Protein 3S99 (pdb70)

InterPro domains:
  IPR003760 ABC transporter substrate-binding protein PnrA-like [PF02608] (21-299)
  IPR052910 ABC Transporter and Purine-Binding [PTHR43208] (15-349)

Secondary structure (DSSP, 8-state):
-EEEEEE-SS-GGGSSHHHHHHHHHHHHHHHHTTTEEEEEE-S--TTHHHHHHHHHHHHTT-SEEEE-SGGGHHHHHHHHTT-TTSEEEEES----BTTEEEEEE-HHHHHHHHHHHHHHH-SS-EEEEEE----HHHHHHHHHHHHHHHTT-TT-EEEEEE-SSS--HHHHHHHHHHHHHTT-SEEEESSSSSHHHHHHHHTT-EEEEEES--GGGSTTTEEEEEEE--HHHHHHHHHHHHHT-----EEEE-TTTTSEEEPP--SS-HHHHHHHHHHHHHHHHTS--SSBSSEEBTTS-EEE-TTPBPPHHHHHT---PBTT--PPP-

Organism: Brucella abortus (strain 2308) (NCBI:txid359391)

B-factor: mean 23.0, std 7.74, range [10.46, 75.64]

Foldseek 3Di:
DAEEEEEELADLQLLFQVVLVVVLVVLLCVVQVVPYDYDYDHNQDADPSLLVRVLVSVVVPHQEYEYRDASCVVSQVVNCVVRVSHAYEYEQYQDADFRYAYEYELLLLVLLLQLLLLLVPWPVLEEEEEEEAQFLSRQSSVQNSLLSVCVRPVQHEYDYDYLPHQEDLVSLLVSLVVVVVVPGQEYEYNHTHCNNLLSCLVVVGAYEGHQHFPCVSRVQRDQKYWHFNCNVVVNVQVVCVVVVNHGYYYDYYYLLVPRIDIGQGHNGDPVSNVVSVVSSVCVNVPNDDSQADQWAFCVGHGDHHHGGHDDVVCSNRPQTHTHRYDDDGD

Nearest PDB structures (foldseek):
  3s99-assembly1_A  TM=1.003E+00  e=3.330E-64  Brucella abortus 2308
  4p98-assembly1_A  TM=7.878E-01  e=5.399E-22  Conexibacter woesei DSM 14684
  6yab-assembly3_BBB  TM=8.905E-01  e=8.919E-19  Streptococcus pneumoniae TIGR4
  2hqb-assembly1_A  TM=8.394E-01  e=2.631E-18  Halalkalibacterium halodurans
  6shu-assembly1_A  TM=9.009E-01  e=1.693E-16  Borreliella burgdorferi JD1

Solvent-accessible surface area: 13048 Å² total; per-residue (Å²): 149,19,86,0,0,0,0,0,25,0,24,27,51,3,83,0,21,0,54,24,0,7,56,4,33,108,77,0,58,152,58,30,21,100,39,3,82,29,61,64,62,74,78,5,54,95,32,76,40,0,55,131,9,0,33,148,9,7,82,63,29,4,94,0,0,0,0,0,3,47,19,0,18,78,10,0,32,125,10,2,161,73,54,103,105,7,58,0,0,0,0,8,3,108,75,57,33,137,8,0,0,0,0,13,2,41,14,12,11,0,4,23,0,1,0,5,0,0,10,99,37,10,205,130,4,36,0,0,0,0,0,0,35,48,33,34,28,0,0,8,2,0,0,0,0,0,24,0,0,50,70,48,40,100,89,0,102,3,76,25,51,41,18,104,42,25,52,56,54,46,32,0,20,92,5,0,82,35,1,24,115,98,21,3,29,3,2,1,3,4,0,4,4,11,18,0,1,81,11,0,60,111,116,54,31,64,0,2,1,16,1,5,56,1,53,85,62,0,77,86,8,1,0,0,0,4,14,3,60,2,0,91,11,0,30,79,12,0,104,12,27,76,96,69,74,16,144,45,56,86,18,28,88,0,3,140,91,41,6,2,36,20,4,93,28,44,45,28,71,122,96,7,91,125,51,0,79,82,3,31,58,99,4,117,77,43,132,22,38,6,5,48,8,106,12,38,58,77,120,58,56,127,37,7,42,83,60,84,131,10,101,59,156,52,4,60,44,2,115,37,2,1,41,22,5,102,28,86,50,114

Sequence (330 aa):
KLKVGFIYIGPPGDFGWTYQHDQARKELVEALGDKVETTFLENVAEGADAERSIKRIARAGNKLIFTTSFGYMDPTVKVAKKFPDVKFEHATGYKTADNMSAYNARFYEGRYVQGVIAAKMSKKGIAGYIGSVPVPEVVQGINSFMLGAQSVNPDFRVKVIWVNSWFDPGKEADAAKALIDQGVDIITQHTDSTAAIQVAHDRGIKAFGQASDMIKFAPDTQLTAVVDEWGPYYIDRAKAVLDGTWKSQNIWWGMKEGLVKMAPFTNMPDDVKKLAEETEARIKSGELNPFTGPIKKQDGSEWLKAGEKADDQTLLGMNFYVAGVDDKLP

Structure (mmCIF, N/CA/C/O backbone):
data_3S99
#
_entry.id   3S99
#
_cell.length_a   83.640
_cell.length_b   85.850
_cell.length_c   95.240
_cell.angle_alpha   90.00
_cell.angle_beta   90.00
_cell.angle_gamma   90.00
#
_symmetry.space_group_name_H-M   'C 2 2 21'
#
loop_
_entity.id
_entity.type
_entity.pdbx_description
1 polymer 'Basic membrane lipoprotein'
2 non-polymer 'IODIDE ION'
3 non-polymer 'MAGNESIUM ION'
4 non-polymer ADENINE
5 water water
#
loop_
_atom_site.group_PDB
_atom_site.id
_atom_site.type_symbol
_atom_site.label_atom_id
_atom_site.label_alt_id
_atom_site.label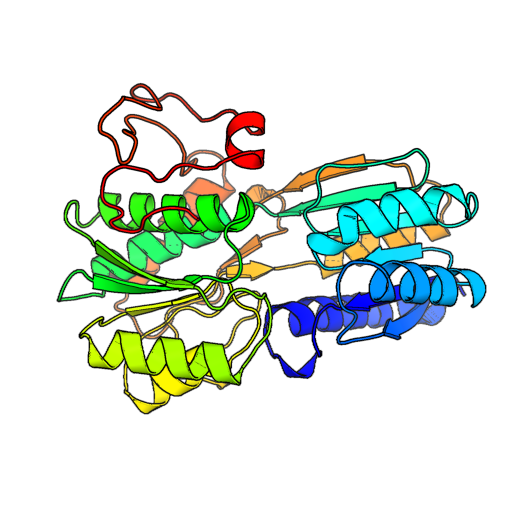_comp_id
_atom_site.label_asym_id
_atom_site.label_entity_id
_atom_site.label_seq_id
_atom_site.pdbx_PDB_ins_code
_atom_site.Cartn_x
_atom_site.Cartn_y
_atom_site.Cartn_z
_atom_site.occupancy
_atom_site.B_iso_or_equiv
_atom_site.auth_seq_id
_atom_site.auth_comp_id
_atom_site.auth_asym_id
_atom_site.auth_atom_id
_atom_site.pdbx_PDB_model_num
ATOM 1 N N . LYS A 1 26 ? 19.954 44.537 25.554 1.00 33.12 20 LYS A N 1
ATOM 2 C CA . LYS A 1 26 ? 20.981 43.955 26.474 1.00 32.48 20 LYS A CA 1
ATOM 3 C C . LYS A 1 26 ? 21.322 42.518 26.067 1.00 30.30 20 LYS A C 1
ATOM 4 O O . LYS A 1 26 ? 20.456 41.800 25.578 1.00 30.17 20 LYS A O 1
ATOM 10 N N . LEU A 1 27 ? 22.576 42.119 26.254 1.00 28.05 21 LEU A N 1
ATOM 11 C CA . LEU A 1 27 ? 22.972 40.724 26.098 1.00 26.30 21 LEU A CA 1
ATOM 12 C C . LEU A 1 27 ? 22.363 39.881 27.212 1.00 24.65 21 LEU A C 1
ATOM 13 O O . LEU A 1 27 ? 22.609 40.102 28.383 1.00 24.24 21 LEU A O 1
ATOM 18 N N . LYS A 1 28 ? 21.561 38.908 26.821 1.00 23.50 22 LYS A N 1
ATOM 19 C CA . LYS A 1 28 ? 21.041 37.941 27.751 1.00 22.78 22 LYS A CA 1
ATOM 20 C C . LYS A 1 28 ? 22.057 36.813 27.977 1.00 20.60 22 LYS A C 1
ATOM 21 O O . LYS A 1 28 ? 22.413 36.084 27.046 1.00 19.98 22 LYS A O 1
ATOM 27 N N . VAL A 1 29 ? 22.530 36.691 29.218 1.00 19.54 23 VAL A N 1
ATOM 28 C CA . VAL A 1 29 ? 23.539 35.718 29.599 1.00 17.77 23 VAL A CA 1
ATOM 29 C C . VAL A 1 29 ? 22.906 34.723 30.577 1.00 17.67 23 VAL A C 1
ATOM 30 O O . VAL A 1 29 ? 22.330 35.123 31.569 1.00 19.48 23 VAL A O 1
ATOM 34 N N . GLY A 1 30 ? 23.017 33.429 30.309 1.00 17.43 24 GLY A N 1
ATOM 35 C CA . GLY A 1 30 ? 22.472 32.402 31.212 1.00 17.06 24 GLY A CA 1
ATOM 36 C C . GLY A 1 30 ? 23.487 31.525 31.890 1.00 16.71 24 GLY A C 1
ATOM 37 O O . GLY A 1 30 ? 24.595 31.324 31.379 1.00 16.09 24 GLY A O 1
ATOM 38 N N . PHE A 1 31 ? 23.073 30.975 33.036 1.00 16.71 25 PHE A N 1
ATOM 39 C CA . PHE A 1 31 ? 23.908 30.135 33.880 1.00 15.69 25 PHE A CA 1
ATOM 40 C C . PHE A 1 31 ? 23.104 28.912 34.305 1.00 16.35 25 PHE A C 1
ATOM 41 O O . PHE A 1 31 ? 21.914 29.025 34.671 1.00 16.56 25 PHE A O 1
ATOM 49 N N . ILE A 1 32 ? 23.751 27.750 34.238 1.00 15.82 26 ILE A N 1
ATOM 50 C CA . ILE A 1 32 ? 23.220 26.496 34.759 1.00 16.29 26 ILE A CA 1
ATOM 51 C C . ILE A 1 32 ? 24.106 26.031 35.925 1.00 15.85 26 ILE A C 1
ATOM 52 O O . ILE A 1 32 ? 25.314 25.830 35.730 1.00 14.77 26 ILE A O 1
ATOM 57 N N . TYR A 1 33 ? 23.518 25.853 37.119 1.00 15.79 27 TYR A N 1
ATOM 58 C CA . TYR A 1 33 ? 24.274 25.419 38.284 1.00 16.59 27 TYR A CA 1
ATOM 59 C C . TYR A 1 33 ? 23.845 23.985 38.677 1.00 17.21 27 TYR A C 1
ATOM 60 O O . TYR A 1 33 ? 22.689 23.655 38.633 1.00 16.69 27 TYR A O 1
ATOM 69 N N . ILE A 1 34 ? 24.803 23.179 39.111 1.00 17.21 28 ILE A N 1
ATOM 70 C CA . ILE A 1 34 ? 24.537 21.819 39.577 1.00 18.84 28 ILE A CA 1
ATOM 71 C C . ILE A 1 34 ? 23.991 21.848 41.029 1.00 19.57 28 ILE A C 1
ATOM 72 O O . ILE A 1 34 ? 23.318 20.923 41.456 1.00 20.61 28 ILE A O 1
ATOM 77 N N . GLY A 1 35 ? 24.258 22.920 41.770 1.00 19.73 29 GLY A N 1
ATOM 78 C CA . GLY A 1 35 ? 23.687 23.092 43.104 1.00 20.92 29 GLY A CA 1
ATOM 79 C C . GLY A 1 35 ? 23.038 24.455 43.290 1.00 21.53 29 GLY A C 1
ATOM 80 O O . GLY A 1 35 ? 22.747 25.162 42.298 1.00 20.69 29 GLY A O 1
ATOM 81 N N . PRO A 1 36 ? 22.807 24.843 44.557 1.00 21.59 30 PRO A N 1
ATOM 82 C CA . PRO A 1 36 ? 22.271 26.140 44.872 1.00 21.88 30 PRO A CA 1
ATOM 83 C C . PRO A 1 36 ? 23.368 27.105 45.271 1.00 20.77 30 PRO A C 1
ATOM 84 O O . PRO A 1 36 ? 24.340 26.689 45.859 1.00 20.74 30 PRO A O 1
ATOM 88 N N . PRO A 1 37 ? 23.206 28.403 44.976 1.00 21.40 31 PRO A N 1
ATOM 89 C CA . PRO A 1 37 ? 24.104 29.404 45.540 1.00 21.81 31 PRO A CA 1
ATOM 90 C C . PRO A 1 37 ? 24.261 29.271 47.079 1.00 22.85 31 PRO A C 1
ATOM 91 O O . PRO A 1 37 ? 25.325 29.543 47.627 1.00 22.04 31 PRO A O 1
ATOM 95 N N . GLY A 1 38 ? 23.200 28.830 47.744 1.00 23.31 32 GLY A N 1
ATOM 96 C CA . GLY A 1 38 ? 23.246 28.493 49.148 1.00 24.61 32 GLY A CA 1
ATOM 97 C C . GLY A 1 38 ? 24.262 27.438 49.581 1.00 23.97 32 GLY A C 1
ATOM 98 O O . GLY A 1 38 ? 24.418 27.231 50.780 1.00 23.33 32 GLY A O 1
ATOM 99 N N . ASP A 1 39 ? 24.950 26.766 48.644 1.00 22.57 33 ASP A N 1
ATOM 100 C CA . ASP A 1 39 ? 26.021 25.839 49.041 1.00 21.89 33 ASP A CA 1
ATOM 101 C C . ASP A 1 39 ? 27.203 26.553 49.732 1.00 21.52 33 ASP A C 1
ATOM 102 O O . ASP A 1 39 ? 27.957 25.925 50.463 1.00 20.71 33 ASP A O 1
ATOM 107 N N . PHE A 1 40 ? 27.305 27.869 49.514 1.00 21.13 34 PHE A N 1
ATOM 108 C CA . PHE A 1 40 ? 28.395 28.719 50.007 1.00 21.39 34 PHE A CA 1
ATOM 109 C C . PHE A 1 40 ? 29.782 28.163 49.655 1.00 19.44 34 PHE A C 1
ATOM 110 O O . PHE A 1 40 ? 30.751 28.386 50.380 1.00 19.89 34 PHE A O 1
ATOM 118 N N . GLY A 1 41 ? 29.842 27.466 48.518 1.00 18.35 35 GLY A N 1
ATOM 119 C CA . GLY A 1 41 ? 31.072 26.863 47.982 1.00 16.79 35 GLY A CA 1
ATOM 120 C C . GLY A 1 41 ? 31.085 27.008 46.469 1.00 15.52 35 GLY A C 1
ATOM 121 O O . GLY A 1 41 ? 31.142 28.122 45.949 1.00 14.54 35 GLY A O 1
ATOM 122 N N . TRP A 1 42 ? 30.993 25.876 45.773 1.00 14.70 36 TRP A N 1
ATOM 123 C CA . TRP A 1 42 ? 31.179 25.814 44.325 1.00 14.25 36 TRP A CA 1
ATOM 124 C C . TRP A 1 42 ? 30.158 26.622 43.566 1.00 14.46 36 TRP A C 1
ATOM 125 O O . TRP A 1 42 ? 30.515 27.450 42.752 1.00 14.76 36 TRP A O 1
ATOM 136 N N . THR A 1 43 ? 28.869 26.356 43.776 1.00 15.40 37 THR A N 1
ATOM 137 C CA . THR A 1 43 ? 27.855 27.077 42.996 1.00 15.12 37 THR A CA 1
ATOM 138 C C . THR A 1 43 ? 27.813 28.558 43.424 1.00 16.34 37 THR A C 1
ATOM 139 O O . THR A 1 43 ? 27.659 29.480 42.603 1.00 15.73 37 THR A O 1
ATOM 143 N N . TYR A 1 44 ? 28.007 28.783 44.716 1.00 17.19 38 TYR A N 1
ATOM 144 C CA . TYR A 1 44 ? 28.042 30.134 45.269 1.00 18.71 38 TYR A CA 1
ATOM 145 C C . TYR A 1 44 ? 29.106 31.004 44.570 1.00 18.24 38 TYR A C 1
ATOM 146 O O . TYR A 1 44 ? 28.832 32.137 44.211 1.00 17.81 38 TYR A O 1
ATOM 155 N N . GLN A 1 45 ? 30.321 30.470 44.418 1.00 18.92 39 GLN 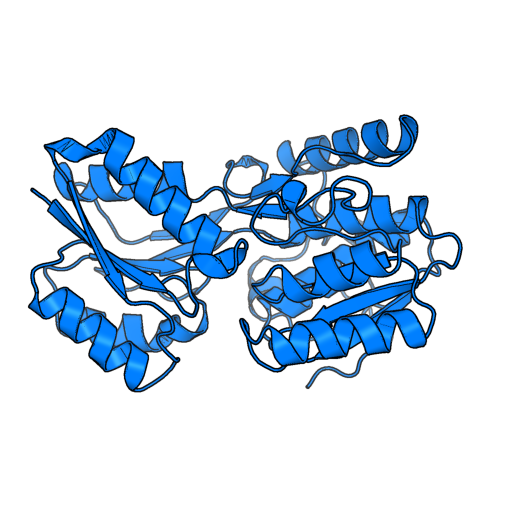A N 1
ATOM 156 C CA . GLN A 1 45 ? 31.396 31.167 43.708 1.00 18.63 39 GLN A CA 1
ATOM 157 C C . GLN A 1 45 ? 31.025 31.459 42.258 1.00 18.08 39 GLN A C 1
ATOM 158 O O . GLN A 1 45 ? 31.303 32.534 41.752 1.00 17.92 39 GLN A O 1
ATOM 164 N N . HIS A 1 46 ? 30.394 30.504 41.572 1.00 17.84 40 HIS A N 1
ATOM 165 C CA . HIS A 1 46 ? 29.860 30.821 40.245 1.00 16.42 40 HIS A CA 1
ATOM 166 C C . HIS A 1 46 ? 28.875 31.983 40.272 1.00 16.56 40 HIS A C 1
ATOM 167 O O . HIS A 1 46 ? 28.952 32.890 39.438 1.00 14.89 40 HIS A O 1
ATOM 174 N N . ASP A 1 47 ? 27.975 31.992 41.261 1.00 17.52 41 ASP A N 1
ATOM 175 C CA . ASP A 1 47 ? 26.923 32.975 41.299 1.00 17.02 41 ASP A CA 1
ATOM 176 C C . ASP A 1 47 ? 27.464 34.313 41.777 1.00 18.37 41 ASP A C 1
ATOM 177 O O . ASP A 1 47 ? 26.971 35.340 41.342 1.00 17.05 41 ASP A O 1
ATOM 182 N N . GLN A 1 48 ? 28.463 34.308 42.659 1.00 18.51 42 GLN A N 1
ATOM 183 C CA . GLN A 1 48 ? 29.128 35.570 43.039 1.00 19.79 42 GLN A CA 1
ATOM 184 C C . GLN A 1 48 ? 29.844 36.159 41.827 1.00 18.77 42 GLN A C 1
ATOM 185 O O . GLN A 1 48 ? 29.964 37.363 41.707 1.00 20.00 42 GLN A O 1
ATOM 191 N N . ALA A 1 49 ? 30.320 35.308 40.935 1.00 17.70 43 ALA A N 1
ATOM 192 C CA . ALA A 1 49 ? 30.967 35.749 39.678 1.00 16.61 43 ALA A CA 1
ATOM 193 C C . ALA A 1 49 ? 29.912 36.252 38.690 1.00 17.14 43 ALA A C 1
ATOM 194 O O . ALA A 1 49 ? 30.120 37.257 37.969 1.00 18.12 43 ALA A O 1
ATOM 196 N N . ARG A 1 50 ? 28.734 35.633 38.684 1.00 16.57 44 ARG A N 1
ATOM 197 C CA . ARG A 1 50 ? 27.618 36.210 37.921 1.00 16.88 44 ARG A CA 1
ATOM 198 C C . ARG A 1 50 ? 27.338 37.642 38.402 1.00 18.64 44 ARG A C 1
ATOM 199 O O . ARG A 1 50 ? 27.170 38.543 37.598 1.00 17.31 44 ARG A O 1
ATOM 207 N N . LYS A 1 51 ? 27.281 37.824 39.719 1.00 20.02 45 LYS A N 1
ATOM 208 C CA . LYS A 1 51 ? 27.053 39.151 40.302 1.00 22.69 45 LYS A CA 1
ATOM 209 C C . LYS A 1 51 ? 28.137 40.171 39.958 1.00 22.59 45 LYS A C 1
ATOM 210 O O . LYS A 1 51 ? 27.830 41.339 39.747 1.00 24.55 45 LYS A O 1
ATOM 216 N N . GLU A 1 52 ? 29.388 39.722 39.888 1.00 23.50 46 GLU A N 1
ATOM 217 C CA . GLU A 1 52 ? 30.504 40.568 39.435 1.00 24.28 46 GLU A CA 1
ATOM 218 C C . GLU A 1 52 ? 30.288 41.021 37.992 1.00 24.28 46 GLU A C 1
ATOM 219 O O . GLU A 1 52 ? 30.463 42.200 37.653 1.00 25.04 46 GLU A O 1
ATOM 225 N N . LEU A 1 53 ? 29.845 40.092 37.156 1.00 23.14 47 LEU A N 1
ATOM 226 C CA . LEU A 1 53 ? 29.476 40.429 35.781 1.00 22.92 47 LEU A CA 1
ATOM 227 C C . LEU A 1 53 ? 28.403 41.520 35.752 1.00 24.12 47 LEU A C 1
ATOM 228 O O . LEU A 1 53 ? 28.540 42.513 35.021 1.00 24.06 47 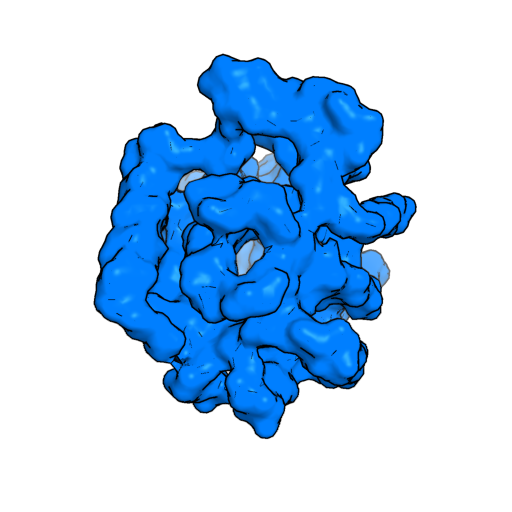LEU A O 1
ATOM 233 N N . VAL A 1 54 ? 27.332 41.348 36.538 1.00 23.79 48 VAL A N 1
ATOM 234 C CA . VAL A 1 54 ? 26.223 42.313 36.506 1.00 24.37 48 VAL A CA 1
ATOM 235 C C . VAL A 1 54 ? 26.708 43.697 36.976 1.00 25.85 48 VAL A C 1
ATOM 236 O O . VAL A 1 54 ? 26.298 44.721 36.438 1.00 27.13 48 VAL A O 1
ATOM 240 N N . GLU A 1 55 ? 27.569 43.718 37.982 1.00 26.89 49 GLU A N 1
ATOM 241 C CA . GLU A 1 55 ? 28.113 44.957 38.490 1.00 28.90 49 GLU A CA 1
ATOM 242 C C . GLU A 1 55 ? 28.985 45.651 37.444 1.00 29.20 49 GLU A C 1
ATOM 243 O O . GLU A 1 55 ? 28.893 46.858 37.299 1.00 30.11 49 GLU A O 1
ATOM 249 N N . ALA A 1 56 ? 29.811 44.905 36.714 1.00 28.07 50 ALA A N 1
ATOM 250 C CA . ALA A 1 56 ? 30.691 45.499 35.693 1.00 28.16 50 ALA A CA 1
ATOM 251 C C . ALA A 1 56 ? 29.956 45.848 34.397 1.00 28.74 50 ALA A C 1
ATOM 252 O O . ALA A 1 56 ? 30.242 46.869 33.776 1.00 28.70 50 ALA A O 1
ATOM 254 N N . LEU A 1 57 ? 29.008 45.010 33.968 1.00 28.53 51 LEU A N 1
ATOM 255 C CA . LEU A 1 57 ? 28.331 45.237 32.686 1.00 29.71 51 LEU A CA 1
ATOM 256 C C . LEU A 1 57 ? 26.809 45.238 32.807 1.00 31.55 51 LEU A C 1
ATOM 257 O O . LEU A 1 57 ? 26.102 44.863 31.865 1.00 31.81 51 LEU A O 1
ATOM 262 N N . GLY A 1 58 ? 26.306 45.676 33.957 1.00 33.28 52 GLY A N 1
ATOM 263 C CA . GLY A 1 58 ? 24.869 45.688 34.226 1.00 33.97 52 GLY A CA 1
ATOM 264 C C . GLY A 1 58 ? 24.011 46.424 33.228 1.00 34.68 52 GLY A C 1
ATOM 265 O O . GLY A 1 58 ? 22.895 45.990 32.937 1.00 35.86 52 GLY A O 1
ATOM 266 N N . ASP A 1 59 ? 24.497 47.553 32.721 1.00 35.11 53 ASP A N 1
ATOM 267 C CA . ASP A 1 59 ? 23.751 48.326 31.748 1.00 35.57 53 ASP A CA 1
ATOM 268 C C . ASP A 1 59 ? 23.621 47.619 30.396 1.00 34.20 53 ASP A C 1
ATOM 269 O O . ASP A 1 59 ? 22.692 47.885 29.649 1.00 34.33 53 ASP A O 1
ATOM 271 N N . LYS A 1 60 ? 24.557 46.736 30.075 1.00 32.54 54 LYS A N 1
ATOM 272 C CA . LYS A 1 60 ? 24.573 46.092 28.766 1.00 31.58 54 LYS A CA 1
ATOM 273 C C . LYS A 1 60 ? 24.256 44.567 28.836 1.00 29.79 54 LYS A C 1
ATOM 274 O O . LYS A 1 60 ? 24.003 43.939 27.822 1.00 28.38 54 LYS A O 1
ATOM 276 N N . VAL A 1 61 ? 24.201 44.000 30.041 1.00 29.23 55 VAL A N 1
ATOM 277 C CA . VAL A 1 61 ? 23.952 42.551 30.215 1.00 28.22 55 VAL A CA 1
ATOM 278 C C . VAL A 1 61 ? 22.779 42.290 31.175 1.00 28.74 55 VAL A C 1
ATOM 279 O O . VAL A 1 61 ? 22.508 43.084 32.081 1.00 29.34 55 VAL A O 1
ATOM 283 N N . GLU A 1 62 ? 22.097 41.172 30.947 1.00 27.42 56 GLU A N 1
ATOM 284 C CA . GLU A 1 62 ? 20.997 40.705 31.759 1.00 27.13 56 GLU A CA 1
ATOM 285 C C . GLU A 1 62 ? 21.239 39.209 32.025 1.00 25.17 56 GLU A C 1
ATOM 286 O O . GLU A 1 62 ? 21.444 38.441 31.071 1.00 24.23 56 GLU A O 1
ATOM 292 N N . THR A 1 63 ? 21.239 38.790 33.294 1.00 23.15 57 THR A N 1
ATOM 293 C CA . THR A 1 63 ? 21.552 37.408 33.601 1.00 21.27 57 THR A CA 1
ATOM 294 C C . THR A 1 63 ? 20.343 36.626 34.106 1.00 21.94 57 THR A C 1
ATOM 295 O O . THR A 1 63 ? 19.441 37.195 34.721 1.00 21.14 57 THR A O 1
ATOM 299 N N . THR A 1 64 ? 20.355 35.312 33.823 1.00 21.43 58 THR A N 1
ATOM 300 C CA . THR A 1 64 ? 19.345 34.358 34.308 1.00 21.97 58 THR A CA 1
ATOM 301 C C . THR A 1 64 ? 20.056 33.108 34.750 1.00 20.36 58 THR A C 1
ATOM 302 O O . THR A 1 64 ? 21.050 32.738 34.145 1.00 21.39 58 THR A O 1
ATOM 306 N N . PHE A 1 65 ? 19.571 32.445 35.792 1.00 19.02 59 PHE A N 1
ATOM 307 C CA . PHE A 1 65 ? 20.088 31.112 36.119 1.00 17.38 59 PHE A CA 1
ATOM 308 C C . PHE A 1 65 ? 19.054 30.063 36.525 1.00 16.83 59 PHE A C 1
ATOM 309 O O . PHE A 1 65 ? 17.924 30.380 36.900 1.00 16.55 59 PHE A O 1
ATOM 317 N N . LEU A 1 66 ? 19.478 28.813 36.418 1.00 16.63 60 LEU A N 1
ATOM 318 C CA . LEU A 1 66 ? 18.732 27.662 36.947 1.00 17.35 60 LEU A CA 1
ATOM 319 C C . LEU A 1 66 ? 19.687 26.927 37.833 1.00 17.48 60 LEU A C 1
ATOM 320 O O . LEU A 1 66 ? 20.874 26.869 37.529 1.00 14.99 60 LEU A O 1
ATOM 325 N N . GLU A 1 67 ? 19.181 26.376 38.945 1.00 17.98 61 GLU A N 1
ATOM 326 C CA . GLU A 1 67 ? 20.037 25.737 39.912 1.00 17.79 61 GLU A CA 1
ATOM 327 C C . GLU A 1 67 ? 19.620 24.280 40.145 1.00 18.66 61 GLU A C 1
ATOM 328 O O . GLU A 1 67 ? 18.536 23.863 39.750 1.00 19.36 61 GLU A O 1
ATOM 334 N N . ASN A 1 68 ? 20.482 23.521 40.799 1.00 19.16 62 ASN A N 1
ATOM 335 C CA . ASN A 1 68 ? 20.219 22.098 41.096 1.00 20.55 62 ASN A CA 1
ATOM 336 C C . ASN A 1 68 ? 19.825 21.331 39.828 1.00 20.20 62 ASN A C 1
ATOM 337 O O . ASN A 1 68 ? 18.927 20.509 39.850 1.00 21.74 62 ASN A O 1
ATOM 342 N N . VAL A 1 69 ? 20.469 21.655 38.713 1.00 19.72 63 VAL A N 1
ATOM 343 C CA . VAL A 1 69 ? 20.201 21.002 37.433 1.00 19.49 63 VAL A CA 1
ATOM 344 C C . VAL A 1 69 ? 21.076 19.730 37.357 1.00 19.83 63 VAL A C 1
ATOM 345 O O . VAL A 1 69 ? 22.303 19.828 37.315 1.00 18.94 63 VAL A O 1
ATOM 349 N N . ALA A 1 70 ? 20.441 18.557 37.355 1.00 21.45 64 ALA A N 1
ATOM 350 C CA . ALA A 1 70 ? 21.152 17.271 37.278 1.00 22.26 64 ALA A CA 1
ATOM 351 C C . ALA A 1 70 ? 21.805 17.070 35.908 1.00 23.14 64 ALA A C 1
ATOM 352 O O . ALA A 1 70 ? 21.362 17.649 34.933 1.00 22.59 64 ALA A O 1
ATOM 354 N N . GLU A 1 71 ? 22.853 16.238 35.847 1.00 24.63 65 GLU A N 1
ATOM 355 C CA . GLU A 1 71 ? 23.452 15.818 34.567 1.00 25.66 65 GLU A CA 1
ATOM 356 C C . GLU A 1 71 ? 22.446 15.018 33.735 1.00 25.70 65 GLU A C 1
ATOM 357 O O . GLU A 1 71 ? 21.482 14.469 34.267 1.00 26.40 65 GLU A O 1
ATOM 363 N N . GLY A 1 72 ? 22.686 14.944 32.427 1.00 24.43 66 GLY A N 1
ATOM 364 C CA . GLY A 1 72 ? 21.876 14.116 31.552 1.00 24.26 66 GLY A CA 1
ATOM 365 C C . GLY A 1 72 ? 20.646 14.849 31.037 1.00 23.68 66 GLY A C 1
ATOM 366 O O . GLY A 1 72 ? 20.773 15.964 30.536 1.00 22.38 66 GLY A O 1
ATOM 367 N N . ALA A 1 73 ? 19.475 14.213 31.125 1.00 23.31 67 ALA A N 1
ATOM 368 C CA . ALA A 1 73 ? 18.236 14.764 30.506 1.00 24.14 67 ALA A CA 1
ATOM 369 C C . ALA A 1 73 ? 17.863 16.147 31.054 1.00 22.60 67 ALA A C 1
ATOM 370 O O . ALA A 1 73 ? 17.507 17.027 30.289 1.00 22.58 67 ALA A O 1
ATOM 372 N N . ASP A 1 74 ? 17.993 16.334 32.368 1.00 22.76 68 ASP A N 1
ATOM 373 C CA . ASP A 1 74 ? 17.695 17.628 33.028 1.00 21.52 68 ASP A CA 1
ATOM 374 C C . ASP A 1 74 ? 18.582 18.720 32.462 1.00 20.11 68 ASP A C 1
ATOM 375 O O . ASP A 1 74 ? 18.081 19.774 32.068 1.00 18.99 68 ASP A O 1
A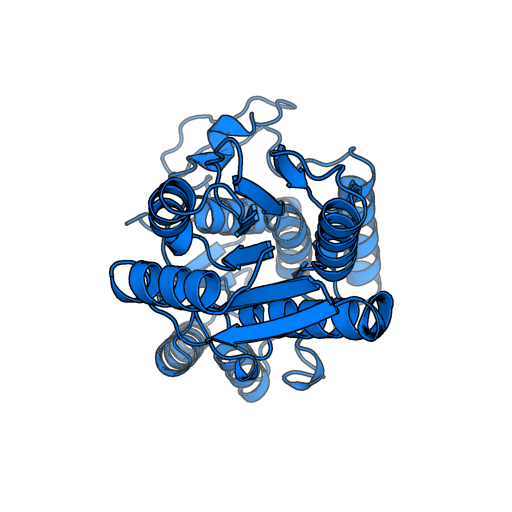TOM 380 N N . ALA A 1 75 ? 19.893 18.446 32.353 1.00 18.65 69 ALA A N 1
ATOM 381 C CA . ALA A 1 75 ? 20.817 19.401 31.791 1.00 17.97 69 ALA A CA 1
ATOM 382 C C . ALA A 1 75 ? 20.478 19.747 30.334 1.00 17.30 69 ALA A C 1
ATOM 383 O O . ALA A 1 75 ? 20.408 20.911 29.968 1.00 16.46 69 ALA A O 1
ATOM 385 N N . GLU A 1 76 ? 20.262 18.752 29.504 1.00 17.99 70 GLU A N 1
ATOM 386 C CA . GLU A 1 76 ? 19.841 19.013 28.106 1.00 19.21 70 GLU A CA 1
ATOM 387 C C . GLU A 1 76 ? 18.616 19.932 28.022 1.00 18.85 70 GLU A C 1
ATOM 388 O O . GLU A 1 76 ? 18.656 20.953 27.323 1.00 18.25 70 GLU A O 1
ATOM 394 N N . ARG A 1 77 ? 17.559 19.606 28.775 1.00 18.85 71 ARG A N 1
ATOM 395 C CA . ARG A 1 77 ? 16.304 20.370 28.717 1.00 18.73 71 ARG A CA 1
ATOM 396 C C . ARG A 1 77 ? 16.523 21.757 29.282 1.00 18.06 71 ARG A C 1
ATOM 397 O O . ARG A 1 77 ? 16.039 22.724 28.736 1.00 16.90 71 ARG A O 1
ATOM 405 N N . SER A 1 78 ? 17.301 21.857 30.366 1.00 17.93 72 SER A N 1
ATOM 406 C CA . SER A 1 78 ? 17.491 23.141 31.032 1.00 17.39 72 SER A CA 1
ATOM 407 C C . SER A 1 78 ? 18.358 24.110 30.193 1.00 17.38 72 SER A C 1
ATOM 408 O O . SER A 1 78 ? 18.061 25.308 30.116 1.00 16.67 72 SER A O 1
ATOM 411 N N . ILE A 1 79 ? 19.451 23.600 29.612 1.00 17.51 73 ILE A N 1
ATOM 412 C CA . ILE A 1 79 ? 20.252 24.364 28.673 1.00 16.50 73 ILE A CA 1
ATOM 413 C C . ILE A 1 79 ? 19.430 24.791 27.439 1.00 17.03 73 ILE A C 1
ATOM 414 O O . ILE A 1 79 ? 19.485 25.954 27.011 1.00 16.62 73 ILE A O 1
ATOM 419 N N . LYS A 1 80 ? 18.658 23.867 26.868 1.00 18.38 74 LYS A N 1
ATOM 420 C CA . LYS A 1 80 ? 17.791 24.204 25.716 1.00 18.51 74 LYS A CA 1
ATOM 421 C C . LYS A 1 80 ? 16.780 25.289 26.060 1.00 19.78 74 LYS A C 1
ATOM 422 O O . LYS A 1 80 ? 16.553 26.231 25.269 1.00 18.63 74 LYS A O 1
ATOM 424 N N . ARG A 1 81 ? 16.139 25.145 27.232 1.00 20.56 75 ARG A N 1
ATOM 425 C CA . ARG A 1 81 ? 15.177 26.124 27.684 1.00 21.82 75 ARG A CA 1
ATOM 426 C C . ARG A 1 81 ? 15.784 27.532 27.810 1.00 20.54 75 ARG A C 1
ATOM 427 O O . ARG A 1 81 ? 15.164 28.488 27.422 1.00 20.24 75 ARG A O 1
ATOM 435 N N . ILE A 1 82 ? 16.998 27.635 28.352 1.00 19.50 76 ILE A N 1
ATOM 436 C CA . ILE A 1 82 ? 17.671 28.922 28.534 1.00 19.87 76 ILE A CA 1
ATOM 437 C C . ILE A 1 82 ? 18.008 29.559 27.191 1.00 19.35 76 ILE A C 1
ATOM 438 O O . ILE A 1 82 ? 17.877 30.776 27.027 1.00 18.62 76 ILE A O 1
ATOM 443 N N . ALA A 1 83 ? 18.456 28.729 26.249 1.00 19.21 77 ALA A N 1
ATOM 444 C CA . ALA A 1 83 ? 18.706 29.163 24.871 1.00 19.53 77 ALA A CA 1
ATOM 445 C C . ALA A 1 83 ? 17.398 29.621 24.203 1.00 20.70 77 ALA A C 1
ATOM 446 O O . ALA A 1 83 ? 17.334 30.699 23.616 1.00 21.49 77 ALA A O 1
ATOM 448 N N . ARG A 1 84 ? 16.345 28.824 24.319 1.00 21.57 78 ARG A N 1
ATOM 449 C CA . ARG A 1 84 ? 15.044 29.204 23.760 1.00 22.22 78 ARG A CA 1
ATOM 450 C C . ARG A 1 84 ? 14.514 30.534 24.356 1.00 23.49 78 ARG A C 1
ATOM 451 O O . ARG A 1 84 ? 13.868 31.292 23.646 1.00 24.01 78 ARG A O 1
ATOM 453 N N . ALA A 1 85 ? 14.853 30.856 25.613 1.00 23.61 79 ALA A N 1
ATOM 454 C CA . ALA A 1 85 ? 14.477 32.154 26.227 1.00 24.39 79 ALA A CA 1
ATOM 455 C C . ALA A 1 85 ? 15.263 33.383 25.740 1.00 24.36 79 ALA A C 1
ATOM 456 O O . ALA A 1 85 ? 14.985 34.507 26.162 1.00 26.27 79 ALA A O 1
ATOM 458 N N . GLY A 1 86 ? 16.245 33.186 24.880 1.00 23.18 80 GLY A N 1
ATOM 459 C CA . GLY A 1 86 ? 16.892 34.296 24.211 1.00 22.94 80 GLY A CA 1
ATOM 460 C C . GLY A 1 86 ? 18.310 34.545 24.706 1.00 21.68 80 GLY A C 1
ATOM 461 O O . GLY A 1 86 ? 18.940 35.505 24.282 1.00 21.01 80 GLY A O 1
ATOM 462 N N . ASN A 1 87 ? 18.804 33.709 25.619 1.00 20.04 81 ASN A N 1
ATOM 463 C CA . ASN A 1 87 ? 20.174 33.849 26.093 1.00 19.29 81 ASN A CA 1
ATOM 464 C C . ASN A 1 87 ? 21.170 33.500 25.003 1.00 19.25 81 ASN A C 1
ATOM 465 O O . ASN A 1 87 ? 21.089 32.436 24.396 1.00 18.92 81 ASN A O 1
ATOM 470 N N . LYS A 1 88 ? 22.074 34.445 24.734 1.00 19.41 82 LYS A N 1
ATOM 471 C CA . LYS A 1 88 ? 23.042 34.349 23.641 1.00 19.23 82 LYS A CA 1
ATOM 472 C C . LYS A 1 88 ? 24.455 33.938 24.111 1.00 17.79 82 LYS A C 1
ATOM 473 O O . LYS A 1 88 ? 25.321 33.676 23.287 1.00 16.58 82 LYS A O 1
ATOM 479 N N . LEU A 1 89 ? 24.676 33.926 25.426 1.00 16.64 83 LEU A N 1
ATOM 480 C CA . LEU A 1 89 ? 25.875 33.381 26.043 1.00 15.59 83 LEU A CA 1
ATOM 481 C C . LEU A 1 89 ? 25.417 32.570 27.245 1.00 14.45 83 LEU A C 1
ATOM 482 O O . LEU A 1 89 ? 24.690 33.078 28.102 1.00 14.10 83 LEU A O 1
ATOM 487 N N . ILE A 1 90 ? 25.790 31.298 27.283 1.00 14.42 84 ILE A N 1
ATOM 488 C CA . ILE A 1 90 ? 25.332 30.388 28.341 1.00 14.25 84 ILE A CA 1
ATOM 489 C C . ILE A 1 90 ? 26.521 29.664 28.976 1.00 14.44 84 ILE A C 1
ATOM 490 O O . ILE A 1 90 ? 27.294 28.988 28.258 1.00 14.76 84 ILE A O 1
ATOM 495 N N . PHE A 1 91 ? 26.662 29.805 30.297 1.00 14.11 85 PHE A N 1
ATOM 496 C CA . PHE A 1 91 ? 27.724 29.156 31.067 1.00 12.92 85 PHE A CA 1
ATOM 497 C C . PHE A 1 91 ? 27.149 27.922 31.750 1.00 13.56 85 PHE A C 1
ATOM 498 O O . PHE A 1 91 ? 26.165 28.017 32.502 1.00 14.10 85 PHE A O 1
ATOM 506 N N . THR A 1 92 ? 27.740 26.766 31.471 1.00 13.77 86 THR A N 1
ATOM 507 C CA . THR A 1 92 ? 27.345 25.491 32.065 1.00 12.99 86 THR A CA 1
ATOM 508 C C . THR A 1 92 ? 28.419 25.118 33.078 1.00 12.29 86 THR A C 1
ATOM 509 O O . THR A 1 92 ? 29.570 24.898 32.721 1.00 12.20 86 THR A O 1
ATOM 513 N N . THR A 1 93 ? 28.064 25.192 34.365 1.00 12.52 87 THR A N 1
ATOM 514 C CA . THR A 1 93 ? 29.095 25.343 35.420 1.00 12.51 87 THR A CA 1
ATOM 515 C C . THR A 1 93 ? 29.486 24.079 36.177 1.00 13.45 87 THR A C 1
ATOM 516 O O . THR A 1 93 ? 29.961 24.135 37.314 1.00 15.44 87 THR A O 1
ATOM 520 N N . SER A 1 94 ? 29.390 22.939 35.530 1.00 14.41 88 SER A N 1
ATOM 521 C CA . SER A 1 94 ? 29.781 21.678 36.134 1.00 15.23 88 SER A CA 1
ATOM 522 C C . SER A 1 94 ? 30.256 20.709 35.071 1.00 15.47 88 SER A C 1
ATOM 523 O O . SER A 1 94 ? 29.750 20.705 33.966 1.00 16.13 88 SER A O 1
ATOM 526 N N . PHE A 1 95 ? 31.205 19.861 35.440 1.00 15.58 89 PHE A N 1
ATOM 527 C CA . PHE A 1 95 ? 31.820 18.900 34.545 1.00 15.75 89 PHE A CA 1
ATOM 528 C C . PHE A 1 95 ? 30.831 18.016 33.796 1.00 16.18 89 PHE A C 1
ATOM 529 O O . PHE A 1 95 ? 30.983 17.799 32.607 1.00 15.29 89 PHE A O 1
ATOM 537 N N . GLY A 1 96 ? 29.817 17.519 34.486 1.00 16.34 90 GLY A N 1
ATOM 538 C CA . GLY A 1 96 ? 28.841 16.603 33.876 1.00 17.72 90 GLY A CA 1
ATOM 539 C C . GLY A 1 96 ? 27.944 17.233 32.821 1.00 17.52 90 GLY A C 1
ATOM 540 O O . GLY A 1 96 ? 27.204 16.545 32.117 1.00 19.24 90 GLY A O 1
ATOM 541 N N . TYR A 1 97 ? 27.997 18.549 32.710 1.00 16.44 91 TYR A N 1
ATOM 542 C CA . TYR A 1 97 ? 27.298 19.229 31.629 1.00 16.71 91 TYR A CA 1
ATOM 543 C C . TYR A 1 97 ? 28.080 19.207 30.317 1.00 16.96 91 TYR A C 1
ATOM 544 O O . TYR A 1 97 ? 27.613 19.775 29.333 1.00 16.91 91 TYR A O 1
ATOM 553 N N . MET A 1 98 ? 29.237 18.544 30.284 1.00 17.31 92 MET A N 1
ATOM 554 C CA . MET A 1 98 ? 30.060 18.562 29.063 1.00 18.55 92 MET A CA 1
ATOM 555 C C . MET A 1 98 ? 29.276 18.101 27.821 1.00 18.70 92 MET A C 1
ATOM 556 O O . MET A 1 98 ? 29.077 18.852 26.881 1.00 18.57 92 MET A O 1
ATOM 561 N N . ASP A 1 99 ? 28.863 16.853 27.826 1.00 18.87 93 ASP A N 1
ATOM 562 C CA . ASP A 1 99 ? 28.166 16.269 26.684 1.00 20.01 93 ASP A CA 1
ATOM 563 C C . ASP A 1 99 ? 26.817 16.926 26.390 1.00 19.11 93 ASP A C 1
ATOM 564 O O . ASP A 1 99 ? 26.496 17.176 25.232 1.00 20.30 93 ASP A O 1
ATOM 569 N N . PRO A 1 100 ? 26.029 17.230 27.432 1.00 18.83 94 PRO A N 1
ATOM 570 C CA . PRO A 1 100 ? 24.813 18.008 27.199 1.00 18.74 94 PRO A CA 1
ATOM 571 C C . PRO A 1 100 ? 25.065 19.340 26.490 1.00 18.35 94 PRO A C 1
ATOM 572 O O . PRO A 1 100 ? 24.285 19.709 25.627 1.00 17.94 94 PRO A O 1
ATOM 576 N N . THR A 1 101 ? 26.178 20.019 26.813 1.00 17.85 95 THR A N 1
ATOM 577 C CA . THR A 1 101 ? 26.459 21.323 26.201 1.00 17.57 95 THR A CA 1
ATOM 578 C C . THR A 1 101 ? 26.879 21.146 24.738 1.00 17.66 95 THR A C 1
ATOM 579 O O . THR A 1 101 ? 26.474 21.922 23.872 1.00 17.71 95 THR A O 1
ATOM 583 N N . VAL A 1 102 ? 27.692 20.128 24.466 1.00 17.95 96 VAL A N 1
ATOM 584 C CA . VAL A 1 102 ? 28.096 19.814 23.089 1.00 18.65 96 VAL A CA 1
ATOM 585 C C . VAL A 1 102 ? 26.850 19.491 22.247 1.00 20.04 96 VAL A C 1
ATOM 586 O O . VAL A 1 102 ? 26.702 19.974 21.130 1.00 20.97 96 VAL A O 1
ATOM 590 N N . LYS A 1 103 ? 25.950 18.703 22.800 1.00 21.29 97 LYS A N 1
ATOM 591 C CA . LYS A 1 103 ? 24.744 18.335 22.087 1.00 22.16 97 LYS A CA 1
ATOM 592 C C . LYS A 1 103 ? 23.861 19.530 21.811 1.00 21.46 97 LYS A C 1
ATOM 593 O O . LYS A 1 103 ? 23.416 19.715 20.659 1.00 21.99 97 LYS A O 1
ATOM 599 N N . VAL A 1 104 ? 23.581 20.318 22.849 1.00 19.76 98 VAL A N 1
ATOM 600 C CA . VAL A 1 104 ? 22.649 21.419 22.699 1.00 19.30 98 VAL A CA 1
ATOM 601 C C . VAL A 1 104 ? 23.223 22.496 21.789 1.00 17.86 98 VAL A C 1
ATOM 602 O O . VAL A 1 104 ? 22.515 23.068 20.982 1.00 17.40 98 VAL A O 1
ATOM 606 N N . ALA A 1 105 ? 24.517 22.757 21.917 1.00 16.25 99 ALA A N 1
ATOM 607 C CA . ALA A 1 105 ? 25.196 23.777 21.090 1.00 15.14 99 ALA A CA 1
ATOM 608 C C . ALA A 1 105 ? 24.985 23.596 19.596 1.00 15.23 99 ALA A C 1
ATOM 609 O O . ALA A 1 105 ? 24.939 24.567 18.849 1.00 14.75 99 ALA A O 1
ATOM 611 N N . LYS A 1 106 ? 24.891 22.339 19.159 1.00 16.85 100 LYS A N 1
ATOM 612 C CA . LYS A 1 106 ? 24.660 21.999 17.757 1.00 17.74 100 LYS A CA 1
ATOM 613 C C . LYS A 1 106 ? 23.321 22.524 17.236 1.00 18.52 100 LYS A C 1
ATOM 614 O O . LYS A 1 106 ? 23.172 22.789 16.021 1.00 18.93 100 LYS A O 1
ATOM 620 N N . LYS A 1 107 ? 22.340 22.659 18.138 1.00 18.37 101 LYS A N 1
ATOM 621 C CA . LYS A 1 107 ? 21.013 23.096 17.737 1.00 19.28 101 LYS A CA 1
ATOM 622 C C . LYS A 1 107 ? 20.876 24.636 17.815 1.00 19.26 101 LYS A C 1
ATOM 623 O O . LYS A 1 107 ? 19.880 25.187 17.383 1.00 19.79 101 LYS A O 1
ATOM 625 N N . PHE A 1 108 ? 21.884 25.336 18.337 1.00 17.94 102 PHE A N 1
ATOM 626 C CA . PHE A 1 108 ? 21.787 26.792 18.513 1.00 17.80 102 PHE A CA 1
ATOM 627 C C . PHE A 1 108 ? 23.016 27.536 18.038 1.00 17.65 102 PHE A C 1
ATOM 628 O O . PHE A 1 108 ? 23.806 28.038 18.845 1.00 17.93 102 PHE A O 1
ATOM 636 N N . PRO A 1 109 ? 23.177 27.634 16.724 1.00 19.02 103 PRO A N 1
ATOM 637 C CA . PRO A 1 109 ? 24.388 28.225 16.196 1.00 19.80 103 PRO A CA 1
ATOM 638 C C . PRO A 1 109 ? 24.544 29.719 16.511 1.00 20.18 103 PRO A C 1
ATOM 639 O O . PRO A 1 109 ? 25.660 30.219 16.458 1.00 21.24 103 PRO A O 1
ATOM 643 N N . ASP A 1 110 ? 23.484 30.437 16.857 1.00 20.23 104 ASP A N 1
ATOM 644 C CA . ASP A 1 110 ? 23.686 31.859 17.187 1.00 21.37 104 ASP A CA 1
ATOM 645 C C . ASP A 1 110 ? 23.969 32.049 18.691 1.00 20.39 104 ASP A C 1
ATOM 646 O O . ASP A 1 110 ? 24.123 33.197 19.154 1.00 20.32 104 ASP A O 1
ATOM 651 N N . VAL A 1 111 ? 23.993 30.954 19.461 1.00 18.97 105 VAL A N 1
ATOM 652 C CA . VAL A 1 111 ? 24.282 31.064 20.906 1.00 18.34 105 VAL A CA 1
ATOM 653 C C . VAL A 1 111 ? 25.729 30.642 21.151 1.00 17.17 105 VAL A C 1
ATOM 654 O O . VAL A 1 111 ? 26.248 29.777 20.471 1.00 17.37 105 VAL A O 1
ATOM 658 N N . LYS A 1 112 ? 26.385 31.265 22.119 1.00 17.42 106 LYS A N 1
ATOM 659 C CA . LYS A 1 112 ? 27.746 30.878 22.491 1.00 16.72 106 LYS A CA 1
ATOM 660 C C . LYS A 1 112 ? 27.658 30.186 23.838 1.00 15.74 106 LYS A C 1
ATOM 661 O O . LYS A 1 112 ? 26.983 30.695 24.737 1.00 16.23 106 LYS A O 1
ATOM 667 N N . PHE A 1 113 ? 28.377 29.068 23.980 1.00 14.72 107 PHE A N 1
ATOM 668 C CA . PHE A 1 113 ? 28.327 28.203 25.153 1.00 13.45 107 PHE A CA 1
ATOM 669 C C . PHE A 1 113 ? 29.704 28.172 25.809 1.00 12.94 107 PHE A C 1
ATOM 670 O O . PHE A 1 113 ? 30.689 28.165 25.121 1.00 12.73 107 PHE A O 1
ATOM 678 N N . GLU A 1 114 ? 29.752 28.174 27.132 1.00 13.09 108 GLU A N 1
ATOM 679 C CA . GLU A 1 114 ? 31.023 28.172 27.893 1.00 12.79 108 GLU A CA 1
ATOM 680 C C . GLU A 1 114 ? 30.856 27.079 28.940 1.00 13.21 108 GLU A C 1
ATOM 681 O O . GLU A 1 114 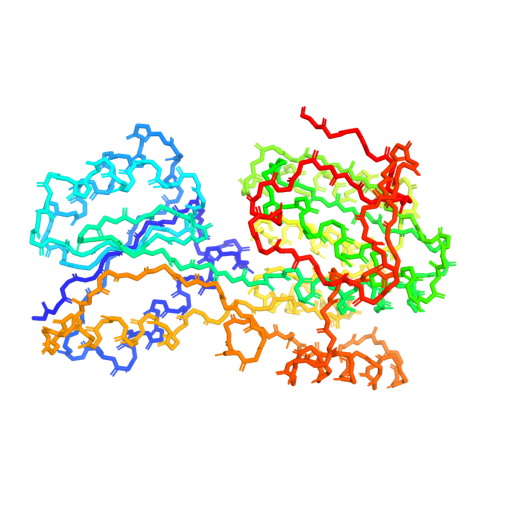? 29.981 27.189 29.814 1.00 14.20 108 GLU A O 1
ATOM 687 N N . HIS A 1 115 ? 31.601 25.988 28.804 1.00 14.01 109 HIS A N 1
ATOM 688 C CA . HIS A 1 115 ? 31.485 24.873 29.701 1.00 13.97 109 HIS A CA 1
ATOM 689 C C . HIS A 1 115 ? 32.669 24.838 30.707 1.00 15.01 109 HIS A C 1
ATOM 690 O O . HIS A 1 115 ? 33.850 24.886 30.324 1.00 15.97 109 HIS A O 1
ATOM 697 N N . ALA A 1 116 ? 32.332 24.704 31.976 1.00 14.67 110 ALA A N 1
ATOM 698 C CA . ALA A 1 116 ? 33.310 24.714 33.062 1.00 15.62 110 ALA A CA 1
ATOM 699 C C . ALA A 1 116 ? 33.978 23.359 33.248 1.00 15.66 110 ALA A C 1
ATOM 700 O O . ALA A 1 116 ? 33.318 22.368 33.489 1.00 16.69 110 ALA A O 1
ATOM 702 N N . THR A 1 117 ? 35.303 23.337 33.111 1.00 16.79 111 THR A N 1
ATOM 703 C CA . THR A 1 117 ? 36.175 22.204 33.457 1.00 16.90 111 THR A CA 1
ATOM 704 C C . THR A 1 117 ? 36.180 21.072 32.452 1.00 16.76 111 THR A C 1
ATOM 705 O O . THR A 1 117 ? 36.881 20.097 32.661 1.00 16.23 111 THR A O 1
ATOM 709 N N . GLY A 1 118 ? 35.399 21.159 31.375 1.00 16.51 112 GLY A N 1
ATOM 710 C CA . GLY A 1 118 ? 35.444 20.120 30.374 1.00 17.13 112 GLY A CA 1
ATOM 711 C C . GLY A 1 118 ? 36.635 20.320 29.422 1.00 17.49 112 GLY A C 1
ATOM 712 O O . GLY A 1 118 ? 37.305 21.329 29.504 1.00 18.89 112 GLY A O 1
ATOM 713 N N . TYR A 1 119 ? 36.871 19.359 28.544 1.00 17.82 113 TYR A N 1
ATOM 714 C CA . TYR A 1 119 ? 37.936 19.432 27.501 1.00 19.17 113 TYR A CA 1
ATOM 715 C C . TYR A 1 119 ? 37.364 19.432 26.083 1.00 19.28 113 TYR A C 1
ATOM 716 O O . TYR A 1 119 ? 38.110 19.296 25.106 1.00 20.18 113 TYR A O 1
ATOM 725 N N . LYS A 1 120 ? 36.040 19.547 25.955 1.00 18.43 114 LYS A N 1
ATOM 726 C CA . LYS A 1 120 ? 35.409 19.504 24.643 1.00 17.47 114 LYS A CA 1
ATOM 727 C C . LYS A 1 120 ? 34.994 20.913 24.217 1.00 16.57 114 LYS A C 1
ATOM 728 O O . LYS A 1 120 ? 34.500 21.698 25.021 1.00 15.87 114 LYS A O 1
ATOM 734 N N . THR A 1 121 ? 35.214 21.244 22.952 1.00 15.42 115 THR A N 1
ATOM 735 C CA . THR A 1 121 ? 34.764 22.504 22.379 1.00 14.45 115 THR A CA 1
ATOM 736 C C . THR A 1 121 ? 34.044 22.255 21.031 1.00 15.64 115 THR A C 1
ATOM 737 O O . THR A 1 121 ? 34.014 21.128 20.515 1.00 16.43 115 THR A O 1
ATOM 741 N N . ALA A 1 122 ? 33.508 23.321 20.449 1.00 14.95 116 ALA A N 1
ATOM 742 C CA . ALA A 1 122 ? 32.824 23.295 19.181 1.00 16.10 116 ALA A CA 1
ATOM 743 C C . ALA A 1 122 ? 32.986 24.702 18.591 1.00 16.40 116 ALA A C 1
ATOM 744 O O . ALA A 1 122 ? 33.433 25.620 19.305 1.00 17.56 116 ALA A O 1
ATOM 746 N N . ASP A 1 123 ? 32.557 24.924 17.360 1.00 17.22 117 ASP A N 1
ATOM 747 C CA . ASP A 1 123 ? 32.644 26.275 16.775 1.00 17.29 117 ASP A CA 1
ATOM 748 C C . ASP A 1 123 ? 31.966 27.390 17.582 1.00 16.43 117 ASP A C 1
ATOM 749 O O . ASP A 1 123 ? 32.375 28.557 17.498 1.00 16.30 117 ASP A O 1
ATOM 754 N N . ASN A 1 124 ? 30.928 27.030 18.345 1.00 16.02 118 ASN A N 1
ATOM 755 C CA . ASN A 1 124 ? 30.231 27.940 19.255 1.00 16.36 118 ASN A CA 1
ATOM 756 C C . ASN A 1 124 ? 30.252 27.509 20.748 1.00 15.84 118 ASN A C 1
ATOM 757 O O . ASN A 1 124 ? 29.318 27.832 21.499 1.00 15.85 118 ASN A O 1
ATOM 762 N N . MET A 1 125 ? 31.284 26.774 21.154 1.00 15.38 119 MET A N 1
ATOM 763 C CA . MET A 1 125 ? 31.431 26.267 22.535 1.00 14.03 119 MET A CA 1
ATOM 764 C C . MET A 1 125 ? 32.912 26.339 22.959 1.00 14.30 119 MET A C 1
ATOM 765 O O . MET A 1 125 ? 33.754 25.748 22.305 1.00 14.55 119 MET A O 1
ATOM 770 N N . SER A 1 126 ? 33.166 27.040 24.061 1.00 13.71 120 SER A N 1
ATOM 771 C CA . SER A 1 126 ? 34.437 27.122 24.722 1.00 12.56 120 SER A CA 1
ATOM 772 C C . SER A 1 126 ? 34.409 26.256 25.976 1.00 12.89 120 SER A C 1
ATOM 773 O O . SER A 1 126 ? 33.343 25.899 26.498 1.00 13.90 120 SER A O 1
ATOM 776 N N . ALA A 1 127 ? 35.599 25.938 26.451 1.00 12.59 121 ALA A N 1
ATOM 777 C CA . ALA A 1 127 ? 35.810 25.126 27.624 1.00 12.87 121 ALA A CA 1
ATOM 778 C C . ALA A 1 127 ? 36.769 25.867 28.504 1.00 12.66 121 ALA A C 1
ATOM 779 O O . ALA A 1 127 ? 37.890 26.213 28.107 1.00 14.44 121 ALA A O 1
ATOM 781 N N . TYR A 1 128 ? 36.370 26.046 29.743 1.00 13.53 122 TYR A N 1
ATOM 782 C CA . TYR A 1 128 ? 37.192 26.759 30.667 1.00 13.27 122 TYR A CA 1
ATOM 783 C C . TYR A 1 128 ? 37.444 25.929 31.904 1.00 14.03 122 TYR A C 1
ATOM 784 O O . TYR A 1 128 ? 36.524 25.584 32.655 1.00 14.15 122 TYR A O 1
ATOM 793 N N . ASN A 1 129 ? 38.721 25.588 32.092 1.00 14.65 123 ASN A N 1
ATOM 794 C CA . ASN A 1 129 ? 39.169 24.732 33.176 1.00 15.21 123 ASN A CA 1
ATOM 795 C C . ASN A 1 129 ? 40.181 25.464 34.075 1.00 15.38 123 ASN A C 1
ATOM 796 O O . ASN A 1 129 ? 40.894 26.350 33.610 1.00 15.98 123 ASN A O 1
ATOM 801 N N . ALA A 1 130 ? 40.205 25.126 35.367 1.00 15.28 124 ALA A N 1
ATOM 802 C CA . ALA A 1 130 ? 41.121 25.736 36.331 1.00 15.29 124 ALA A CA 1
ATOM 803 C C . ALA A 1 130 ? 42.017 24.666 36.889 1.00 14.81 124 ALA A C 1
ATOM 804 O O . ALA A 1 130 ? 41.547 23.567 37.173 1.00 14.68 124 ALA A O 1
ATOM 806 N N . ARG A 1 131 ? 43.296 24.989 37.080 1.00 14.46 125 ARG A N 1
ATOM 807 C CA . ARG A 1 131 ? 44.223 24.060 37.715 1.00 14.60 125 ARG A CA 1
ATOM 808 C C . ARG A 1 131 ? 44.031 24.060 39.241 1.00 15.03 125 ARG A C 1
ATOM 809 O O . ARG A 1 131 ? 44.929 24.497 39.985 1.00 14.77 125 ARG A O 1
ATOM 817 N N . PHE A 1 132 ? 42.871 23.575 39.700 1.00 13.83 126 PHE A N 1
ATOM 818 C CA . PHE A 1 132 ? 42.595 23.552 41.126 1.00 13.79 126 PHE A CA 1
ATOM 819 C C . PHE A 1 132 ? 43.684 22.827 41.940 1.00 13.47 126 PHE A C 1
ATOM 820 O O . PHE A 1 132 ? 43.940 23.155 43.083 1.00 13.35 126 PHE A O 1
ATOM 828 N N . TYR A 1 133 ? 44.298 21.826 41.345 1.00 13.79 127 TYR A N 1
ATOM 829 C CA . TYR A 1 133 ? 45.330 21.013 42.001 1.00 14.30 127 TYR A CA 1
ATOM 830 C C . TYR A 1 133 ? 46.551 21.849 42.429 1.00 14.49 127 TYR A C 1
ATOM 831 O O . TYR A 1 133 ? 47.345 21.399 43.265 1.00 16.60 127 TYR A O 1
ATOM 840 N N . GLU A 1 134 ? 46.700 23.058 41.897 1.00 13.73 128 GLU A N 1
ATOM 841 C CA . GLU A 1 134 ? 47.761 23.936 42.342 1.00 14.14 128 GLU A CA 1
ATOM 842 C C . GLU A 1 134 ? 47.506 24.382 43.775 1.00 14.12 128 GLU A C 1
ATOM 843 O O . GLU A 1 134 ? 48.409 24.339 44.597 1.00 13.86 128 GLU A O 1
ATOM 849 N N . GLY A 1 135 ? 46.247 24.719 44.088 1.00 13.93 129 GLY A N 1
ATOM 850 C CA . GLY A 1 135 ? 45.827 25.043 45.446 1.00 12.88 129 GLY A CA 1
ATOM 851 C C . GLY A 1 135 ? 45.916 23.849 46.361 1.00 13.20 129 GLY A C 1
ATOM 852 O O . GLY A 1 135 ? 46.245 23.984 47.528 1.00 14.14 129 GLY A O 1
ATOM 853 N N . ARG A 1 136 ? 45.621 22.667 45.846 1.00 12.34 130 ARG A N 1
ATOM 854 C CA . ARG A 1 136 ? 45.700 21.471 46.656 1.00 12.00 130 ARG A CA 1
ATOM 855 C C . ARG A 1 136 ? 47.124 21.249 47.179 1.00 12.26 130 ARG A C 1
ATOM 856 O O . ARG A 1 136 ? 47.313 20.740 48.286 1.00 12.65 130 ARG A O 1
ATOM 864 N N . TYR A 1 137 ? 48.121 21.600 46.376 1.00 11.54 131 TYR A N 1
ATOM 865 C CA . TYR A 1 137 ? 49.498 21.361 46.760 1.00 12.44 131 TYR A CA 1
ATOM 866 C C . TYR A 1 137 ? 49.845 22.188 47.972 1.00 12.21 131 TYR A C 1
ATOM 867 O O . TYR A 1 137 ? 50.369 21.662 48.950 1.00 12.73 131 TYR A O 1
ATOM 876 N N . VAL A 1 138 ? 49.510 23.473 47.925 1.00 11.48 132 VAL A N 1
ATOM 877 C CA . VAL A 1 138 ? 49.662 24.351 49.042 1.00 11.81 132 VAL A CA 1
ATOM 878 C C . VAL A 1 138 ? 48.948 23.838 50.291 1.00 13.13 132 VAL A C 1
ATOM 879 O O . VAL A 1 138 ? 49.506 23.843 51.377 1.00 12.54 132 VAL A O 1
ATOM 883 N N . GLN A 1 139 ? 47.700 23.361 50.135 1.00 13.77 133 GLN A N 1
ATOM 884 C CA . GLN A 1 139 ? 46.994 22.828 51.285 1.00 13.68 133 GLN A CA 1
ATOM 885 C C . GLN A 1 139 ? 47.693 21.601 51.857 1.00 14.84 133 GLN A C 1
ATOM 886 O O . GLN A 1 139 ? 47.636 21.358 53.060 1.00 16.07 133 GLN A O 1
ATOM 892 N N . GLY A 1 140 ? 48.307 20.791 51.005 1.00 14.24 134 GLY A N 1
ATOM 893 C CA . GLY A 1 140 ? 48.982 19.592 51.463 1.00 14.61 134 GLY A CA 1
ATOM 894 C C . GLY A 1 140 ? 50.190 19.970 52.302 1.00 15.55 134 GLY A C 1
ATOM 895 O O . GLY A 1 140 ? 50.439 19.385 53.365 1.00 15.82 134 GLY A O 1
ATOM 896 N N . VAL A 1 141 ? 50.931 20.974 51.835 1.00 15.75 135 VAL A N 1
ATOM 897 C CA . VAL A 1 141 ? 52.071 21.495 52.592 1.00 16.12 135 VAL A CA 1
ATOM 898 C C . VAL A 1 141 ? 51.591 21.927 53.983 1.00 17.29 135 VAL A C 1
ATOM 899 O O . VAL A 1 141 ? 52.187 21.569 54.999 1.00 17.89 135 VAL A O 1
ATOM 903 N N . ILE A 1 142 ? 50.510 22.696 54.021 1.00 18.25 136 ILE A N 1
ATOM 904 C CA . ILE A 1 142 ? 49.978 23.211 55.286 1.00 18.57 136 ILE A CA 1
ATOM 905 C C . ILE A 1 142 ? 49.536 22.052 56.162 1.00 19.03 136 ILE A C 1
ATOM 906 O O . ILE A 1 142 ? 49.844 22.024 57.350 1.00 19.33 136 ILE A O 1
ATOM 911 N N . ALA A 1 143 ? 48.817 21.101 55.570 1.00 18.09 137 ALA A N 1
ATOM 912 C CA . ALA A 1 143 ? 48.301 19.973 56.304 1.00 18.95 137 ALA A CA 1
ATOM 913 C C . ALA A 1 143 ? 49.417 19.191 56.986 1.00 18.68 137 ALA A C 1
ATOM 914 O O . ALA A 1 143 ? 49.284 18.802 58.139 1.00 19.69 137 ALA A O 1
ATOM 916 N N . ALA A 1 144 ? 50.508 18.963 56.271 1.00 17.87 138 ALA A N 1
ATOM 917 C CA . ALA A 1 144 ? 51.652 18.234 56.830 1.00 17.82 138 ALA A CA 1
ATOM 918 C C . ALA A 1 144 ? 52.373 18.999 57.948 1.00 18.14 138 ALA A C 1
ATOM 919 O O . ALA A 1 144 ? 52.884 18.382 58.881 1.00 17.38 138 ALA A O 1
ATOM 921 N N . LYS A 1 145 ? 52.414 20.332 57.867 1.00 18.61 139 LYS A N 1
ATOM 922 C CA . LYS A 1 145 ? 52.903 21.132 58.990 1.00 19.70 139 LYS A CA 1
ATOM 923 C C . LYS A 1 145 ? 51.954 21.150 60.164 1.00 20.76 139 LYS A C 1
ATOM 924 O O . LYS A 1 145 ? 52.435 21.175 61.277 1.00 22.09 139 LYS A O 1
ATOM 930 N N . MET A 1 146 ? 50.629 21.121 59.937 1.00 20.47 140 MET A N 1
ATOM 931 C CA . MET A 1 146 ? 49.676 21.270 61.021 1.00 22.02 140 MET A CA 1
ATOM 932 C C . MET A 1 146 ? 49.279 19.956 61.724 1.00 22.96 140 MET A C 1
ATOM 933 O O . MET A 1 146 ? 49.087 19.923 62.947 1.00 24.16 140 MET A O 1
ATOM 938 N N . SER A 1 147 ? 49.119 18.882 60.960 1.00 22.55 141 SER A N 1
ATOM 939 C CA . SER A 1 147 ? 48.578 17.655 61.514 1.00 22.66 141 SER A CA 1
ATOM 940 C C . SER A 1 147 ? 49.646 16.988 62.385 1.00 23.99 141 SER A C 1
ATOM 941 O O . SER A 1 147 ? 50.689 16.604 61.892 1.00 23.40 141 SER A O 1
ATOM 944 N N . LYS A 1 148 ? 49.362 16.829 63.668 1.00 25.35 142 LYS A N 1
ATOM 945 C CA . LYS A 1 148 ? 50.283 16.147 64.572 1.00 26.61 142 LYS A CA 1
ATOM 946 C C . LYS A 1 148 ? 50.303 14.626 64.306 1.00 26.28 142 LYS A C 1
ATOM 947 O O . LYS A 1 148 ? 51.336 13.988 64.429 1.00 26.02 142 LYS A O 1
ATOM 953 N N . LYS A 1 149 ? 49.174 14.072 63.880 1.00 25.71 143 LYS A N 1
ATOM 954 C CA . LYS A 1 149 ? 49.060 12.645 63.553 1.00 25.87 143 LYS A CA 1
ATOM 955 C C . LYS A 1 149 ? 49.577 12.322 62.170 1.00 24.73 143 LYS A C 1
ATOM 956 O O . LYS A 1 149 ? 49.914 11.161 61.874 1.00 25.48 143 LYS A O 1
ATOM 962 N N . GLY A 1 150 ? 49.625 13.329 61.304 1.00 21.99 144 GLY A N 1
ATOM 963 C CA . GLY A 1 150 ? 49.951 13.088 59.912 1.00 21.19 144 GLY A CA 1
ATOM 964 C C . GLY A 1 150 ? 48.832 12.388 59.140 1.00 20.62 144 GLY A C 1
ATOM 965 O O . GLY A 1 150 ? 49.096 11.593 58.242 1.00 18.96 144 GLY A O 1
ATOM 966 N N . ILE A 1 151 ? 47.582 12.677 59.494 1.00 20.89 145 ILE A N 1
ATOM 967 C CA . ILE A 1 151 ? 46.430 12.094 58.788 1.00 21.52 145 ILE A CA 1
ATOM 968 C C . ILE A 1 151 ? 45.351 13.125 58.500 1.00 20.85 145 ILE A C 1
ATOM 969 O O . ILE A 1 151 ? 44.852 13.780 59.431 1.00 20.58 145 ILE A O 1
ATOM 974 N N . ALA A 1 152 ? 44.953 13.207 57.225 1.00 19.22 146 ALA A N 1
ATOM 975 C CA . ALA A 1 152 ? 43.857 14.039 56.785 1.00 19.27 146 ALA A CA 1
ATOM 976 C C . ALA A 1 152 ? 42.651 13.213 56.324 1.00 19.08 146 ALA A C 1
ATOM 977 O O . ALA A 1 152 ? 42.792 12.144 55.757 1.00 21.17 146 ALA A O 1
ATOM 979 N N . GLY A 1 153 ? 41.463 13.712 56.590 1.00 18.34 147 GLY A N 1
ATOM 980 C CA . GLY A 1 153 ? 40.238 13.166 55.995 1.00 19.23 147 GLY A CA 1
ATOM 981 C C . GLY A 1 153 ? 39.914 13.851 54.696 1.00 17.76 147 GLY A C 1
ATOM 982 O O . GLY A 1 153 ? 39.902 15.071 54.611 1.00 17.73 147 GLY A O 1
ATOM 983 N N . TYR A 1 154 ? 39.662 13.074 53.661 1.00 18.17 148 TYR A N 1
ATOM 984 C CA . TYR A 1 154 ? 39.404 13.652 52.345 1.00 17.49 148 TYR A CA 1
ATOM 985 C C . TYR A 1 154 ? 38.029 13.212 51.867 1.00 17.87 148 TYR A C 1
ATOM 986 O O . TYR A 1 154 ? 37.756 12.023 51.736 1.00 19.17 148 TYR A O 1
ATOM 995 N N . ILE A 1 155 ? 37.162 14.179 51.621 1.00 18.09 149 ILE A N 1
ATOM 996 C CA . ILE A 1 155 ? 35.771 13.897 51.222 1.00 18.11 149 ILE A CA 1
ATOM 997 C C . ILE A 1 155 ? 35.687 14.046 49.704 1.00 18.47 149 ILE A C 1
ATOM 998 O O . ILE A 1 155 ? 35.709 15.160 49.178 1.00 18.16 149 ILE A O 1
ATOM 1003 N N . GLY A 1 156 ? 35.635 12.909 49.010 1.00 19.27 150 GLY A N 1
ATOM 1004 C CA . GLY A 1 156 ? 35.626 12.893 47.574 1.00 19.64 150 GLY A CA 1
ATOM 1005 C C . GLY A 1 156 ? 34.210 13.024 47.070 1.00 20.58 150 GLY A C 1
ATOM 1006 O O . GLY A 1 156 ? 33.258 12.615 47.740 1.00 21.86 150 GLY A O 1
ATOM 1007 N N . SER A 1 157 ? 34.074 13.618 45.890 1.00 20.39 151 SER A N 1
ATOM 1008 C CA . SER A 1 157 ? 32.785 13.741 45.202 1.00 20.01 151 SER A CA 1
ATOM 1009 C C . SER A 1 157 ? 32.600 12.521 44.320 1.00 20.95 151 SER A C 1
ATOM 1010 O O . SER A 1 157 ? 32.101 11.490 44.780 1.00 20.84 151 SER A O 1
ATOM 1013 N N . VAL A 1 158 ? 33.052 12.639 43.070 1.00 20.68 152 VAL A N 1
AT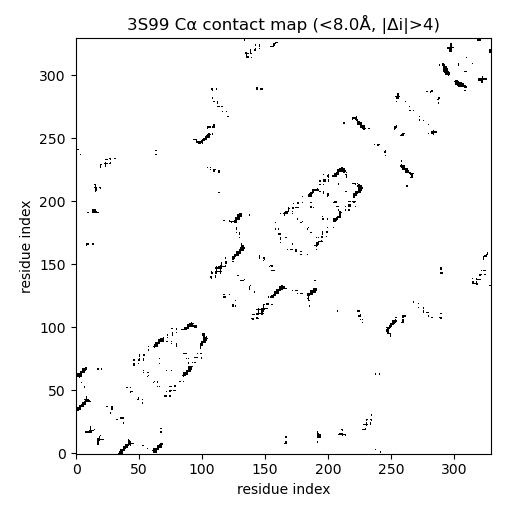OM 1014 C CA . VAL A 1 158 ? 33.022 11.544 42.112 1.00 22.24 152 VAL A CA 1
ATOM 1015 C C . VAL A 1 158 ? 34.449 11.383 41.612 1.00 22.15 152 VAL A C 1
ATOM 1016 O O . VAL A 1 158 ? 35.160 12.368 41.472 1.00 21.14 152 VAL A O 1
ATOM 1020 N N . PRO A 1 159 ? 34.868 10.141 41.320 1.00 22.99 153 PRO A N 1
ATOM 1021 C CA . PRO A 1 159 ? 36.259 9.878 40.968 1.00 22.41 153 PRO A CA 1
ATOM 1022 C C . PRO A 1 159 ? 36.606 10.230 39.505 1.00 21.62 153 PRO A C 1
ATOM 1023 O O . PRO A 1 159 ? 37.148 9.418 38.771 1.00 21.88 153 PRO A O 1
ATOM 1027 N N . VAL A 1 160 ? 36.324 11.457 39.086 1.00 20.00 154 VAL A N 1
ATOM 1028 C CA . VAL A 1 160 ? 36.723 11.894 37.765 1.00 18.87 154 VAL A CA 1
ATOM 1029 C C . VAL A 1 160 ? 38.168 12.414 37.841 1.00 18.27 154 VAL A C 1
ATOM 1030 O O . VAL A 1 160 ? 38.666 12.715 38.939 1.00 17.24 154 VAL A O 1
ATOM 1034 N N . PRO A 1 161 ? 38.840 12.581 36.679 1.00 17.89 155 PRO A N 1
ATOM 1035 C CA . PRO A 1 161 ? 40.250 12.978 36.740 1.00 17.25 155 PRO A CA 1
ATOM 1036 C C . PRO A 1 161 ? 40.531 14.261 37.530 1.00 16.66 155 PRO A C 1
ATOM 1037 O O . PRO A 1 161 ? 41.522 14.319 38.246 1.00 16.64 155 PRO A O 1
ATOM 1041 N N . GLU A 1 162 ? 39.673 15.264 37.444 1.00 16.40 156 GLU A N 1
ATOM 1042 C CA . GLU A 1 162 ? 39.856 16.479 38.275 1.00 17.26 156 GLU A CA 1
ATOM 1043 C C . GLU A 1 162 ? 40.020 16.166 39.783 1.00 17.81 156 GLU A C 1
ATOM 1044 O O . GLU A 1 162 ? 40.863 16.774 40.480 1.00 17.46 156 GLU A O 1
ATOM 1050 N N . VAL A 1 163 ? 39.241 15.206 40.269 1.00 17.18 157 VAL A N 1
ATOM 1051 C CA . VAL A 1 163 ? 39.283 14.859 41.687 1.00 16.90 157 VAL A CA 1
ATOM 1052 C C . VAL A 1 163 ? 40.521 14.029 42.018 1.00 17.72 157 VAL A C 1
ATOM 1053 O O . VAL A 1 163 ? 41.162 14.272 43.056 1.00 18.40 157 VAL A O 1
ATOM 1057 N N . VAL A 1 164 ? 40.882 13.097 41.129 1.00 17.40 158 VAL A N 1
ATOM 1058 C CA . VAL A 1 164 ? 42.089 12.308 41.307 1.00 17.79 158 VAL A CA 1
ATOM 1059 C C . VAL A 1 164 ? 43.334 13.212 41.300 1.00 17.13 158 VAL A C 1
ATOM 1060 O O . VAL A 1 164 ? 44.212 13.057 42.137 1.00 16.86 158 VAL A O 1
ATOM 1064 N N . GLN A 1 165 ? 43.411 14.139 40.349 1.00 16.77 159 GLN A N 1
ATOM 1065 C CA . GLN A 1 165 ? 44.451 15.159 40.376 1.00 16.28 159 GLN A CA 1
ATOM 1066 C C . GLN A 1 165 ? 44.581 15.833 41.751 1.00 16.29 159 GLN A C 1
ATOM 1067 O O . GLN A 1 165 ? 45.677 16.017 42.253 1.00 15.88 159 GLN A O 1
ATOM 1073 N N . GLY A 1 166 ? 43.450 16.223 42.327 1.00 15.49 160 GLY A N 1
ATOM 1074 C CA . GLY A 1 166 ? 43.423 16.991 43.567 1.00 14.86 160 GLY A CA 1
ATOM 1075 C C . GLY A 1 166 ? 43.913 16.201 44.760 1.00 14.66 160 GLY A C 1
ATOM 1076 O O . GLY A 1 166 ? 44.686 16.708 45.579 1.00 14.76 160 GLY A O 1
ATOM 1077 N N . ILE A 1 167 ? 43.499 14.943 44.828 1.00 14.60 161 ILE A N 1
ATOM 1078 C CA . ILE A 1 167 ? 43.957 14.037 45.862 1.00 14.64 161 ILE A CA 1
ATOM 1079 C C . ILE A 1 167 ? 45.474 13.842 45.719 1.00 14.62 161 ILE A C 1
ATOM 1080 O O . ILE A 1 167 ? 46.227 13.947 46.705 1.00 14.55 161 ILE A O 1
ATOM 1085 N N . ASN A 1 168 ? 45.919 13.580 44.495 1.00 14.57 162 ASN A N 1
ATOM 1086 C CA . ASN A 1 168 ? 47.337 13.328 44.242 1.00 15.37 162 ASN A CA 1
ATOM 1087 C C . ASN A 1 168 ? 48.182 14.530 44.552 1.00 15.39 162 ASN A C 1
ATOM 1088 O O . ASN A 1 168 ? 49.222 14.392 45.200 1.00 17.81 162 ASN A O 1
ATOM 1093 N N . SER A 1 169 ? 47.754 15.707 44.098 1.00 14.05 163 SER A N 1
ATOM 1094 C CA . SER A 1 169 ? 48.484 16.926 44.392 1.00 13.58 163 SER A CA 1
ATOM 1095 C C . SER A 1 169 ? 48.581 17.246 45.877 1.00 12.84 163 SER A C 1
ATOM 1096 O O . SER A 1 169 ? 49.644 17.644 46.370 1.00 13.53 163 SER A O 1
ATOM 1099 N N . PHE A 1 170 ? 47.468 17.092 46.587 1.00 12.38 164 PHE A N 1
ATOM 1100 C CA . PHE A 1 170 ? 47.431 17.268 48.030 1.00 12.99 164 PHE A CA 1
ATOM 1101 C C . PHE A 1 170 ? 48.445 16.373 48.760 1.00 13.78 164 PHE A C 1
ATOM 1102 O O . PHE A 1 170 ? 49.213 16.837 49.614 1.00 12.86 164 PHE A O 1
ATOM 1110 N N . MET A 1 171 ? 48.486 15.097 48.363 1.00 15.22 165 MET A N 1
ATOM 1111 C CA . MET A 1 171 ? 49.409 14.142 48.940 1.00 16.85 165 MET A CA 1
ATOM 1112 C C . MET A 1 171 ? 50.877 14.537 48.640 1.00 17.11 165 MET A C 1
ATOM 1113 O O . MET A 1 171 ? 51.748 14.496 49.546 1.00 17.30 165 MET A O 1
ATOM 1118 N N . LEU A 1 172 ? 51.163 14.908 47.393 1.00 16.71 166 LEU A N 1
ATOM 1119 C CA . LEU A 1 172 ? 52.526 15.294 47.024 1.00 17.14 166 LEU A CA 1
ATOM 1120 C C . LEU A 1 172 ? 52.979 16.510 47.847 1.00 17.35 166 LEU A C 1
ATOM 1121 O O . LEU A 1 172 ? 54.124 16.556 48.297 1.00 18.31 166 LEU A O 1
ATOM 1126 N N . GLY A 1 173 ? 52.095 17.492 48.010 1.00 15.57 167 GLY A N 1
ATOM 1127 C CA . GLY A 1 173 ? 52.359 18.643 48.869 1.00 15.35 167 GLY A CA 1
ATOM 1128 C C . GLY A 1 173 ? 52.690 18.221 50.300 1.00 15.96 167 GLY A C 1
ATOM 1129 O O . GLY A 1 173 ? 53.723 18.612 50.858 1.00 15.10 167 GLY A O 1
ATOM 1130 N N . ALA A 1 174 ? 51.820 17.398 50.884 1.00 15.53 168 ALA A N 1
ATOM 1131 C CA . ALA A 1 174 ? 52.049 16.888 52.242 1.00 15.76 168 ALA A CA 1
ATOM 1132 C C . ALA A 1 174 ? 53.378 16.141 52.334 1.00 16.43 168 ALA A C 1
ATOM 1133 O O . ALA A 1 174 ? 54.122 16.319 53.301 1.00 15.98 168 ALA A O 1
ATOM 1135 N N . GLN A 1 175 ? 53.656 15.299 51.337 1.00 16.59 169 GLN A N 1
ATOM 1136 C CA . GLN A 1 175 ? 54.860 14.491 51.322 1.00 17.73 169 GLN A CA 1
ATOM 1137 C C . GLN A 1 175 ? 56.135 15.286 51.141 1.00 18.39 169 GLN A C 1
ATOM 1138 O O . GLN A 1 175 ? 57.190 14.744 51.383 1.00 19.33 169 GLN A O 1
ATOM 1144 N N . SER A 1 176 ? 56.051 16.565 50.756 1.00 17.98 170 SER A N 1
ATOM 1145 C CA . SER A 1 176 ? 57.232 17.422 50.735 1.00 18.14 170 SER A CA 1
ATOM 1146 C C . SER A 1 176 ? 57.588 17.941 52.123 1.00 18.45 170 SER A C 1
ATOM 1147 O O . SER A 1 176 ? 58.547 18.699 52.265 1.00 18.97 170 SER A O 1
ATOM 1150 N N . VAL A 1 177 ? 56.779 17.589 53.115 1.00 17.84 171 VAL A N 1
ATOM 1151 C CA . VAL A 1 177 ? 57.051 17.881 54.525 1.00 17.38 171 VAL A CA 1
ATOM 1152 C C . VAL A 1 177 ? 57.137 16.582 55.331 1.00 17.04 171 VAL A C 1
ATOM 1153 O O . VAL A 1 177 ? 58.153 16.328 55.994 1.00 17.04 171 VAL A O 1
ATOM 1157 N N . ASN A 1 178 ? 56.065 15.801 55.298 1.00 16.12 172 ASN A N 1
ATOM 1158 C CA . ASN A 1 178 ? 55.978 14.552 56.030 1.00 16.78 172 ASN A CA 1
ATOM 1159 C C . ASN A 1 178 ? 55.831 13.375 55.024 1.00 18.20 172 ASN A C 1
ATOM 1160 O O . ASN A 1 178 ? 54.773 13.186 54.423 1.00 17.32 172 ASN A O 1
ATOM 1165 N N . PRO A 1 179 ? 56.916 12.607 54.803 1.00 20.36 173 PRO A N 1
ATOM 1166 C CA . PRO A 1 179 ? 56.855 11.558 53.778 1.00 21.42 173 PRO A CA 1
ATOM 1167 C C . PRO A 1 179 ? 55.825 10.501 54.111 1.00 22.86 173 PRO A C 1
ATOM 1168 O O . PRO A 1 179 ? 55.382 9.762 53.221 1.00 23.90 173 PRO A O 1
ATOM 1172 N N . ASP A 1 180 ? 55.483 10.404 55.392 1.00 22.71 174 ASP A N 1
ATOM 1173 C CA . ASP A 1 180 ? 54.580 9.393 55.873 1.00 23.31 174 ASP A CA 1
ATOM 1174 C C . ASP A 1 180 ? 53.138 9.856 55.964 1.00 22.22 174 ASP A C 1
ATOM 1175 O O . ASP A 1 180 ? 52.310 9.107 56.436 1.00 21.58 174 ASP A O 1
ATOM 1180 N N . PHE A 1 181 ? 52.828 11.049 55.444 1.00 21.52 175 PHE A N 1
ATOM 1181 C CA . PHE A 1 181 ? 51.484 11.593 55.510 1.00 21.58 175 PHE A CA 1
ATOM 1182 C C . PHE A 1 181 ? 50.471 10.620 54.869 1.00 22.59 175 PHE A C 1
ATOM 1183 O O . PHE A 1 181 ? 50.744 10.009 53.808 1.00 21.15 175 PHE A O 1
ATOM 1191 N N . ARG A 1 182 ? 49.304 10.499 55.505 1.00 23.07 176 ARG A N 1
ATOM 1192 C CA . ARG A 1 182 ? 48.235 9.654 54.995 1.00 24.24 176 ARG A CA 1
ATOM 1193 C C . ARG A 1 182 ? 46.954 10.446 54.844 1.00 23.42 176 ARG A C 1
ATOM 1194 O O . ARG A 1 182 ? 46.728 11.411 55.560 1.00 22.36 176 ARG A O 1
ATOM 1202 N N . VAL A 1 183 ? 46.129 10.027 53.884 1.00 23.43 177 VAL A N 1
ATOM 1203 C CA . VAL A 1 183 ? 44.721 10.458 53.795 1.00 23.51 177 VAL A CA 1
ATOM 1204 C C . VAL A 1 183 ? 43.772 9.270 53.904 1.00 24.15 177 VAL A C 1
ATOM 1205 O O . VAL A 1 183 ? 44.097 8.160 53.477 1.00 24.30 177 VAL A O 1
ATOM 1209 N N . LYS A 1 184 ? 42.605 9.522 54.502 1.00 24.75 178 LYS A N 1
ATOM 1210 C CA . LYS A 1 184 ? 41.484 8.584 54.494 1.00 25.42 178 LYS A CA 1
ATOM 1211 C C . LYS A 1 184 ? 40.399 9.188 53.610 1.00 24.65 178 LYS A C 1
ATOM 1212 O O . LYS A 1 184 ? 39.926 10.296 53.864 1.00 24.23 178 LYS A O 1
ATOM 1218 N N . VAL A 1 185 ? 40.011 8.475 52.558 1.00 24.60 179 VAL A N 1
ATOM 1219 C CA . VAL A 1 185 ? 39.059 9.003 51.598 1.00 23.54 179 VAL A CA 1
ATOM 1220 C C . VAL A 1 185 ? 37.699 8.381 51.770 1.00 24.33 179 VAL A C 1
ATOM 1221 O O . VAL A 1 185 ? 37.586 7.156 51.847 1.00 24.86 179 VAL A O 1
ATOM 1225 N N . ILE A 1 186 ? 36.669 9.220 51.818 1.00 23.69 180 ILE A N 1
ATOM 1226 C CA . ILE A 1 186 ? 35.287 8.740 51.735 1.00 24.68 180 ILE A CA 1
ATOM 1227 C C . ILE A 1 186 ? 34.641 9.376 50.515 1.00 23.89 180 ILE A C 1
ATOM 1228 O O . ILE A 1 186 ? 34.758 10.587 50.343 1.00 23.42 180 ILE A O 1
ATOM 1233 N N . TRP A 1 187 ? 33.994 8.570 49.666 1.00 24.21 181 TRP A N 1
ATOM 1234 C CA . TRP A 1 187 ? 33.338 9.096 48.450 1.00 23.85 181 TRP A CA 1
ATOM 1235 C C . TRP A 1 187 ? 31.874 9.399 48.727 1.00 24.30 181 TRP A C 1
ATOM 1236 O O . TRP A 1 187 ? 31.186 8.581 49.249 1.00 23.14 181 TRP A O 1
ATOM 1247 N N . VAL A 1 188 ? 31.427 10.596 48.362 1.00 24.19 182 VAL A N 1
ATOM 1248 C CA . VAL A 1 188 ? 30.023 11.030 48.506 1.00 24.33 182 VAL A CA 1
ATOM 1249 C C . VAL A 1 188 ? 29.194 10.591 47.288 1.00 24.97 182 VAL A C 1
ATOM 1250 O O . VAL A 1 188 ? 27.979 10.393 47.371 1.00 24.33 182 VAL A O 1
ATOM 1254 N N . ASN A 1 189 ? 29.877 10.482 46.149 1.00 24.93 183 ASN A N 1
ATOM 1255 C CA . ASN A 1 189 ? 29.314 10.084 44.864 1.00 25.09 183 ASN A CA 1
ATOM 1256 C C . ASN A 1 189 ? 28.416 11.129 44.204 1.00 24.85 183 ASN A C 1
ATOM 1257 O O . ASN A 1 189 ? 27.636 10.803 43.305 1.00 23.75 183 ASN A O 1
ATOM 1262 N N . SER A 1 190 ? 28.576 12.392 44.609 1.00 23.86 184 SER A N 1
ATOM 1263 C CA . SER A 1 190 ? 28.046 13.500 43.854 1.00 22.80 184 SER A CA 1
ATOM 1264 C C . SER A 1 190 ? 28.767 14.742 44.294 1.00 21.58 184 SER A C 1
ATOM 1265 O O . SER A 1 190 ? 29.565 14.695 45.239 1.00 20.14 184 SER A O 1
ATOM 1268 N N . TRP A 1 191 ? 28.546 15.845 43.571 1.00 19.90 185 TRP A N 1
ATOM 1269 C CA . TRP A 1 191 ? 29.251 17.062 43.873 1.00 19.30 185 TRP A CA 1
ATOM 1270 C C . TRP A 1 191 ? 28.649 17.758 45.074 1.00 20.07 185 TRP A C 1
ATOM 1271 O O . TRP A 1 191 ? 29.367 18.317 45.884 1.00 19.10 185 TRP A O 1
ATOM 1282 N N . PHE A 1 192 ? 27.320 17.757 45.149 1.00 20.88 186 PHE A N 1
ATOM 1283 C CA . PHE A 1 192 ? 26.601 18.497 46.155 1.00 22.00 186 PHE A CA 1
ATOM 1284 C C . PHE A 1 192 ? 25.610 17.568 46.827 1.00 23.24 186 PHE A C 1
ATOM 1285 O O . PHE A 1 192 ? 24.703 17.079 46.177 1.00 23.78 186 PHE A O 1
ATOM 1293 N N . ASP A 1 193 ? 25.807 17.299 48.115 1.00 24.28 187 ASP A N 1
ATOM 1294 C CA . ASP A 1 193 ? 24.891 16.456 48.879 1.00 25.98 187 ASP A CA 1
ATOM 1295 C C . ASP A 1 193 ? 25.217 16.727 50.344 1.00 26.48 187 ASP A C 1
ATOM 1296 O O . ASP A 1 193 ? 25.967 15.971 50.982 1.00 25.56 187 ASP A O 1
ATOM 1301 N N . PRO A 1 194 ? 24.713 17.859 50.862 1.00 26.59 188 PRO A N 1
ATOM 1302 C CA . PRO A 1 194 ? 25.149 18.277 52.197 1.00 26.94 188 PRO A CA 1
ATOM 1303 C C . PRO A 1 194 ? 24.980 17.203 53.283 1.00 26.78 188 PRO A C 1
ATOM 1304 O O . PRO A 1 194 ? 25.793 17.135 54.182 1.00 27.45 188 PRO A O 1
ATOM 1308 N N . GLY A 1 195 ? 23.975 16.355 53.179 1.00 27.59 189 GLY A N 1
ATOM 1309 C CA . GLY A 1 195 ? 23.749 15.282 54.178 1.00 28.71 189 GLY A CA 1
ATOM 1310 C C . GLY A 1 195 ? 24.914 14.304 54.215 1.00 27.84 189 GLY A C 1
ATOM 1311 O O . GLY A 1 195 ? 25.510 14.056 55.279 1.00 27.76 189 GLY A O 1
ATOM 1312 N N . LYS A 1 196 ? 25.269 13.788 53.043 1.00 26.60 190 LYS A N 1
ATOM 1313 C CA . LYS A 1 196 ? 26.371 12.847 52.912 1.00 26.12 190 LYS A CA 1
ATOM 1314 C C . LYS A 1 196 ? 27.739 13.484 53.178 1.00 25.84 190 LYS A C 1
ATOM 1315 O O . LYS A 1 196 ? 28.639 12.808 53.707 1.00 24.56 190 LYS A O 1
ATOM 1317 N N . GLU A 1 197 ? 27.898 14.768 52.805 1.00 24.69 191 GLU A N 1
ATOM 1318 C CA . GLU A 1 197 ? 29.123 15.517 53.098 1.00 23.94 191 GLU A CA 1
ATOM 1319 C C . GLU A 1 197 ? 29.367 15.610 54.625 1.00 24.82 191 GLU A C 1
ATOM 1320 O O . GLU A 1 197 ? 30.497 15.415 55.106 1.00 24.10 191 GLU A O 1
ATOM 1326 N N . ALA A 1 198 ? 28.296 15.922 55.367 1.00 25.50 192 ALA A N 1
ATOM 1327 C CA . ALA A 1 198 ? 28.332 15.995 56.827 1.00 26.05 192 ALA A CA 1
ATOM 1328 C C . ALA A 1 198 ? 28.616 14.620 57.387 1.00 26.72 192 ALA A C 1
ATOM 1329 O O . ALA A 1 198 ? 29.511 14.451 58.212 1.00 27.79 192 ALA A O 1
ATOM 1331 N N . ASP A 1 199 ? 27.874 13.618 56.942 1.00 27.82 193 ASP A N 1
ATOM 1332 C CA . ASP A 1 199 ? 28.120 12.253 57.426 1.00 29.25 193 ASP A CA 1
ATOM 1333 C C . ASP A 1 199 ? 29.574 11.849 57.207 1.00 28.74 193 ASP A C 1
ATOM 1334 O O . ASP A 1 199 ? 30.171 11.244 58.084 1.00 28.86 193 ASP A O 1
ATOM 1339 N N . ALA A 1 200 ? 30.134 12.174 56.040 1.00 27.67 194 ALA A N 1
ATOM 1340 C CA . ALA A 1 200 ? 31.517 11.777 55.735 1.00 27.30 194 ALA A CA 1
ATOM 1341 C C . ALA A 1 200 ? 32.527 12.429 56.683 1.00 26.65 194 ALA A C 1
ATOM 1342 O O . ALA A 1 200 ? 33.434 11.771 57.171 1.00 27.14 194 ALA A O 1
ATOM 1344 N N . ALA A 1 201 ? 32.350 13.726 56.940 1.00 25.65 195 ALA A N 1
ATOM 1345 C CA . ALA A 1 201 ? 33.180 14.449 57.885 1.00 24.61 195 ALA A CA 1
ATOM 1346 C C . ALA A 1 201 ? 33.126 13.844 59.304 1.00 25.03 195 ALA A C 1
ATOM 1347 O O . ALA A 1 201 ? 34.148 13.670 59.947 1.00 24.70 195 ALA A O 1
ATOM 1349 N N . LYS A 1 202 ? 31.933 13.520 59.782 1.00 26.68 196 LYS A N 1
ATOM 1350 C CA . LYS A 1 202 ? 31.769 12.930 61.091 1.00 27.60 196 LYS A CA 1
ATOM 1351 C C . LYS A 1 202 ? 32.459 11.566 61.138 1.00 28.21 196 LYS A C 1
ATOM 1352 O O . LYS A 1 202 ? 33.181 11.261 62.080 1.00 28.29 196 LYS A O 1
ATOM 1358 N N . ALA A 1 203 ? 32.257 10.743 60.118 1.00 28.37 197 ALA A N 1
ATOM 1359 C CA . ALA A 1 203 ? 32.916 9.446 60.080 1.00 29.02 197 ALA A CA 1
ATOM 1360 C C . ALA A 1 203 ? 34.441 9.609 60.053 1.00 28.29 197 ALA A C 1
ATOM 1361 O O . ALA A 1 203 ? 35.141 8.872 60.722 1.00 28.70 197 ALA A O 1
ATOM 1363 N N . LEU A 1 204 ? 34.962 10.571 59.294 1.00 27.03 198 LEU A N 1
ATOM 1364 C CA . LEU A 1 204 ? 36.434 10.745 59.229 1.00 26.49 198 LEU A CA 1
ATOM 1365 C C . LEU A 1 204 ? 37.012 11.250 60.551 1.00 27.31 198 LEU A C 1
ATOM 1366 O O . LEU A 1 204 ? 38.051 10.777 60.987 1.00 27.73 198 LEU A O 1
ATOM 1371 N N . ILE A 1 205 ? 36.343 12.212 61.182 1.00 28.77 199 ILE A N 1
ATOM 1372 C CA . ILE A 1 205 ? 36.773 12.726 62.487 1.00 29.94 199 ILE A CA 1
ATOM 1373 C C . ILE A 1 205 ? 36.635 11.647 63.560 1.00 31.96 199 ILE A C 1
ATOM 1374 O O . ILE A 1 205 ? 37.507 11.524 64.410 1.00 32.36 199 ILE A O 1
ATOM 1379 N N . ASP A 1 206 ? 35.572 10.844 63.503 1.00 33.34 200 ASP A N 1
ATOM 1380 C CA . ASP A 1 206 ? 35.412 9.736 64.469 1.00 35.73 200 ASP A CA 1
ATOM 1381 C C . ASP A 1 206 ? 36.523 8.712 64.290 1.00 35.83 200 ASP A C 1
ATOM 1382 O O . ASP A 1 206 ? 36.907 8.075 65.251 1.00 35.61 200 ASP A O 1
ATOM 1387 N N . GLN A 1 207 ? 37.026 8.565 63.059 1.00 35.08 201 GLN A N 1
ATOM 1388 C CA . GLN A 1 207 ? 38.116 7.631 62.776 1.00 35.62 201 GLN A CA 1
ATOM 1389 C C . GLN A 1 207 ? 39.514 8.215 63.078 1.00 34.78 201 GLN A C 1
ATOM 1390 O O . GLN A 1 207 ? 40.517 7.561 62.802 1.00 35.36 201 GLN A O 1
ATOM 1396 N N . GLY A 1 208 ? 39.582 9.451 63.588 1.00 33.96 202 GLY A N 1
ATOM 1397 C CA . GLY A 1 208 ? 40.823 10.012 64.148 1.00 32.81 202 GLY A CA 1
ATOM 1398 C C . GLY A 1 208 ? 41.623 10.986 63.288 1.00 30.90 202 GLY A C 1
ATOM 1399 O O . GLY A 1 208 ? 42.747 11.331 63.668 1.00 30.59 202 GLY A O 1
ATOM 1400 N N . VAL A 1 209 ? 41.096 11.413 62.133 1.00 28.77 203 VAL A N 1
ATOM 1401 C CA . VAL A 1 209 ? 41.839 12.378 61.297 1.00 26.70 203 VAL A CA 1
ATOM 1402 C C . VAL A 1 209 ? 41.873 13.711 62.024 1.00 26.37 203 VAL A C 1
ATOM 1403 O O . VAL A 1 209 ? 40.968 14.011 62.778 1.00 25.67 203 VAL A O 1
ATOM 1407 N N . ASP A 1 210 ? 42.913 14.509 61.811 1.00 25.91 204 ASP A N 1
ATOM 1408 C CA . ASP A 1 210 ? 42.935 15.812 62.465 1.00 26.06 204 ASP A CA 1
ATOM 1409 C C . ASP A 1 210 ? 42.948 17.004 61.498 1.00 24.58 204 ASP A C 1
ATOM 1410 O O . ASP A 1 210 ? 43.052 18.151 61.930 1.00 24.82 204 ASP A O 1
ATOM 1415 N N . ILE A 1 211 ? 42.768 16.724 60.200 1.00 23.13 205 ILE A N 1
ATOM 1416 C CA . ILE A 1 211 ? 42.537 17.738 59.166 1.00 21.52 205 ILE A CA 1
ATOM 1417 C C . ILE A 1 211 ? 41.399 17.261 58.241 1.00 20.53 205 ILE A C 1
ATOM 1418 O O . ILE A 1 211 ? 41.319 16.079 57.932 1.00 20.64 205 ILE A O 1
ATOM 1423 N N . ILE A 1 212 ? 40.520 18.168 57.815 1.00 19.63 206 ILE A N 1
ATOM 1424 C CA . ILE A 1 212 ? 39.422 17.836 56.873 1.00 18.53 206 ILE A CA 1
ATOM 1425 C C . ILE A 1 212 ? 39.554 18.654 55.602 1.00 17.29 206 ILE A C 1
ATOM 1426 O O . ILE A 1 212 ? 39.849 19.859 55.625 1.00 16.18 206 ILE A O 1
ATOM 1431 N N . THR A 1 213 ? 39.376 17.987 54.484 1.00 16.65 207 THR A N 1
ATOM 1432 C CA . THR A 1 213 ? 39.355 18.661 53.220 1.00 16.48 207 THR A CA 1
ATOM 1433 C C . THR A 1 213 ? 38.404 17.930 52.297 1.00 16.62 207 THR A C 1
ATOM 1434 O O . THR A 1 213 ? 38.100 16.737 52.513 1.00 17.06 207 THR A O 1
ATOM 1438 N N . GLN A 1 214 ? 38.004 18.595 51.229 1.00 15.96 208 GLN A N 1
ATOM 1439 C CA . GLN A 1 214 ? 36.933 18.054 50.363 1.00 16.73 208 GLN A CA 1
ATOM 1440 C C . GLN A 1 214 ? 37.037 18.443 48.903 1.00 15.68 208 GLN A C 1
ATOM 1441 O O . GLN A 1 214 ? 37.654 19.449 48.570 1.00 15.49 208 GLN A O 1
ATOM 1447 N N . HIS A 1 215 ? 36.401 17.640 48.042 1.00 15.68 209 HIS A N 1
ATOM 1448 C CA . HIS A 1 215 ? 36.111 18.050 46.666 1.00 15.90 209 HIS A CA 1
ATOM 1449 C C . HIS A 1 215 ? 34.612 18.048 46.354 1.00 16.50 209 HIS A C 1
ATOM 1450 O O . HIS A 1 215 ? 34.195 17.918 45.198 1.00 16.37 209 HIS A O 1
ATOM 1457 N N . THR A 1 216 ? 33.804 18.198 47.400 1.00 16.93 210 THR A N 1
ATOM 1458 C CA . THR A 1 216 ? 32.367 18.437 47.262 1.00 16.45 210 THR A CA 1
ATOM 1459 C C . THR A 1 216 ? 32.091 19.944 47.431 1.00 16.45 210 THR A C 1
ATOM 1460 O O . THR A 1 216 ? 33.004 20.733 47.751 1.00 15.89 210 THR A O 1
ATOM 1464 N N . ASP A 1 217 ? 30.843 20.341 47.210 1.00 16.60 211 ASP A N 1
ATOM 1465 C CA . ASP A 1 217 ? 30.485 21.739 46.906 1.00 16.73 211 ASP A CA 1
ATOM 1466 C C . ASP A 1 217 ? 30.078 22.601 48.093 1.00 17.51 211 ASP A C 1
ATOM 1467 O O . ASP A 1 217 ? 30.050 23.828 47.985 1.00 16.44 211 ASP A O 1
ATOM 1472 N N . SER A 1 218 ? 29.745 21.979 49.225 1.00 18.61 212 SER A N 1
ATOM 1473 C CA . SER A 1 218 ? 29.044 22.716 50.271 1.00 20.06 212 SER A CA 1
ATOM 1474 C C . SER A 1 218 ? 29.899 22.971 51.499 1.00 19.80 212 SER A C 1
ATOM 1475 O O . SER A 1 218 ? 30.977 22.394 51.659 1.00 20.56 212 SER A O 1
ATOM 1478 N N . THR A 1 219 ? 29.381 23.821 52.369 1.00 20.49 213 THR A N 1
ATOM 1479 C CA . THR A 1 219 ? 29.983 24.070 53.690 1.00 21.67 213 THR A CA 1
ATOM 1480 C C . THR A 1 219 ? 29.634 23.031 54.770 1.00 22.28 213 THR A C 1
ATOM 1481 O O . THR A 1 219 ? 29.980 23.249 55.933 1.00 21.62 213 THR A O 1
ATOM 1485 N N . ALA A 1 220 ? 28.932 21.943 54.416 1.00 22.28 214 ALA A N 1
ATOM 1486 C CA . ALA A 1 220 ? 28.488 20.959 55.445 1.00 23.23 214 ALA A CA 1
ATOM 1487 C C . ALA A 1 220 ? 29.663 20.383 56.252 1.00 22.76 214 ALA A C 1
ATOM 1488 O O . ALA A 1 220 ? 29.641 20.399 57.486 1.00 23.89 214 ALA A O 1
ATOM 1490 N N . ALA A 1 221 ? 30.700 19.909 55.571 1.00 21.55 215 ALA A N 1
ATOM 1491 C CA . ALA A 1 221 ? 31.840 19.271 56.268 1.00 21.14 215 ALA A CA 1
ATOM 1492 C C . ALA A 1 221 ? 32.638 20.244 57.119 1.00 21.47 215 ALA A C 1
ATOM 1493 O O . ALA A 1 221 ? 33.041 19.888 58.229 1.00 21.34 215 ALA A O 1
ATOM 1495 N N . ILE A 1 222 ? 32.854 21.467 56.630 1.00 20.99 216 ILE A N 1
ATOM 1496 C CA . ILE A 1 222 ? 33.656 22.421 57.391 1.00 21.74 216 ILE A CA 1
ATOM 1497 C C . ILE A 1 222 ? 32.987 22.884 58.668 1.00 22.97 216 ILE A C 1
ATOM 1498 O O . ILE A 1 222 ? 33.672 23.164 59.637 1.00 23.70 216 ILE A O 1
ATOM 1503 N N . GLN A 1 223 ? 31.657 22.957 58.674 1.00 24.60 217 GLN A N 1
ATOM 1504 C CA . GLN A 1 223 ? 30.928 23.269 59.902 1.00 26.37 217 GLN A CA 1
ATOM 1505 C C . GLN A 1 223 ? 31.018 22.096 60.860 1.00 26.25 217 GLN A C 1
ATOM 1506 O O . GLN A 1 223 ? 31.150 22.309 62.061 1.00 27.75 217 GLN A O 1
ATOM 1512 N N . VAL A 1 224 ? 30.928 20.864 60.353 1.00 25.06 218 VAL A N 1
ATOM 1513 C CA . VAL A 1 224 ? 31.102 19.698 61.235 1.00 24.85 218 VAL A CA 1
ATOM 1514 C C . VAL A 1 224 ? 32.490 19.755 61.869 1.00 25.54 218 VAL A C 1
ATOM 1515 O O . VAL A 1 224 ? 32.638 19.618 63.095 1.00 24.71 218 VAL A O 1
ATOM 1519 N N . ALA A 1 225 ? 33.510 19.958 61.029 1.00 24.25 219 ALA A N 1
ATOM 1520 C CA . ALA A 1 225 ? 34.879 20.063 61.525 1.00 25.19 219 ALA A CA 1
ATOM 1521 C C . ALA A 1 225 ? 34.970 21.183 62.568 1.00 27.15 219 ALA A C 1
ATOM 1522 O O . ALA A 1 225 ? 35.548 20.993 63.630 1.00 28.25 219 ALA A O 1
ATOM 1524 N N . HIS A 1 226 ? 34.370 22.333 62.284 1.00 28.99 220 HIS A N 1
ATOM 1525 C CA . HIS A 1 226 ? 34.446 23.446 63.220 1.00 31.10 220 HIS A CA 1
ATOM 1526 C C . HIS A 1 226 ? 33.760 23.058 64.525 1.00 32.88 220 HIS A C 1
ATOM 1527 O O . HIS A 1 226 ? 34.332 23.246 65.588 1.00 32.72 220 HIS A O 1
ATOM 1534 N N . ASP A 1 227 ? 32.549 22.510 64.422 1.00 34.39 221 ASP A N 1
ATOM 1535 C CA . ASP A 1 227 ? 31.818 21.955 65.588 1.00 36.60 221 ASP A CA 1
ATOM 1536 C C . ASP A 1 227 ? 32.677 21.002 66.425 1.00 36.40 221 ASP A C 1
ATOM 1537 O O . ASP A 1 227 ? 32.558 21.000 67.648 1.00 37.70 221 ASP A O 1
ATOM 1542 N N . ARG A 1 228 ? 33.552 20.216 65.787 1.00 34.95 222 ARG A N 1
ATOM 1543 C CA . ARG A 1 228 ? 34.478 19.327 66.528 1.00 35.31 222 ARG A CA 1
ATOM 1544 C C . ARG A 1 228 ? 35.880 19.919 66.833 1.00 33.81 222 ARG A C 1
ATOM 1545 O O . ARG A 1 228 ? 36.753 19.214 67.345 1.00 33.21 222 ARG A O 1
ATOM 1553 N N . GLY A 1 229 ? 36.097 21.202 66.555 1.00 32.70 223 GLY A N 1
ATOM 1554 C CA . GLY A 1 229 ? 37.427 21.815 66.725 1.00 31.98 223 GLY A CA 1
ATOM 1555 C C . GLY A 1 229 ? 38.538 21.256 65.830 1.00 30.34 223 GLY A C 1
ATOM 1556 O O . GLY A 1 229 ? 39.706 21.333 66.187 1.00 30.45 223 GLY A O 1
ATOM 1557 N N . ILE A 1 230 ? 38.163 20.699 64.674 1.00 28.60 224 ILE A N 1
ATOM 1558 C CA . ILE A 1 230 ? 39.107 20.122 63.695 1.00 26.51 224 ILE A CA 1
ATOM 1559 C C . ILE A 1 230 ? 39.343 21.108 62.557 1.00 24.90 224 ILE A C 1
ATOM 1560 O O . ILE A 1 230 ? 38.403 21.649 61.983 1.00 24.29 224 ILE A O 1
ATOM 1565 N N . LYS A 1 231 ? 40.614 21.354 62.267 1.00 22.93 225 LYS A N 1
ATOM 1566 C CA . LYS A 1 231 ? 41.000 22.327 61.276 1.00 22.44 225 LYS A CA 1
ATOM 1567 C C . LYS A 1 231 ? 40.765 21.772 59.863 1.00 20.30 225 LYS A C 1
ATOM 1568 O O . LYS A 1 231 ? 40.849 20.561 59.622 1.00 19.24 225 LYS A O 1
ATOM 1574 N N . ALA A 1 232 ? 40.432 22.658 58.943 1.00 19.53 226 ALA A N 1
ATOM 1575 C CA . ALA A 1 232 ? 39.933 22.235 57.626 1.00 19.32 226 ALA A CA 1
ATOM 1576 C C . ALA A 1 232 ? 40.265 23.231 56.525 1.00 18.72 226 ALA A C 1
ATOM 1577 O O . ALA A 1 232 ? 40.670 24.368 56.797 1.00 19.14 226 ALA A O 1
ATOM 1579 N N . PHE A 1 233 ? 40.100 22.816 55.281 1.00 18.12 227 PHE A N 1
ATOM 1580 C CA . PHE A 1 233 ? 40.245 23.744 54.142 1.00 17.34 227 PHE A CA 1
ATOM 1581 C C . PHE A 1 233 ? 38.886 24.002 53.502 1.00 17.97 227 PHE A C 1
ATOM 1582 O O . PHE A 1 233 ? 38.109 23.082 53.288 1.00 18.57 227 PHE A O 1
ATOM 1590 N N . GLY A 1 234 ? 38.599 25.263 53.189 1.00 18.22 228 GLY A N 1
ATOM 1591 C CA . GLY A 1 234 ? 37.446 25.575 52.371 1.00 18.46 228 GLY A CA 1
ATOM 1592 C C . GLY A 1 234 ? 37.663 25.219 50.920 1.00 17.79 228 GLY A C 1
ATOM 1593 O O . GLY A 1 234 ? 38.797 25.058 50.462 1.00 17.61 228 GLY A O 1
ATOM 1594 N N . GLN A 1 235 ? 36.553 25.138 50.191 1.00 16.66 229 GLN A N 1
ATOM 1595 C CA . GLN A 1 235 ? 36.543 24.676 48.823 1.00 16.35 229 GLN A CA 1
ATOM 1596 C C . GLN A 1 235 ? 35.773 25.628 47.945 1.00 16.03 229 GLN A C 1
ATOM 1597 O O . GLN A 1 235 ? 34.613 25.899 48.231 1.00 16.49 229 GLN A O 1
ATOM 1603 N N . ALA A 1 236 ? 36.416 26.117 46.890 1.00 15.49 230 ALA A N 1
ATOM 1604 C CA . ALA A 1 236 ? 35.810 26.951 45.865 1.00 15.66 230 ALA A CA 1
ATOM 1605 C C . ALA A 1 236 ? 35.701 28.381 46.349 1.00 17.46 230 ALA A C 1
ATOM 1606 O O . ALA A 1 236 ? 36.046 29.333 45.615 1.00 17.21 230 ALA A O 1
ATOM 1608 N N . SER A 1 237 ? 35.136 28.517 47.553 1.00 17.76 231 SER A N 1
ATOM 1609 C CA . SER A 1 237 ? 34.939 29.801 48.207 1.00 19.51 231 SER A CA 1
ATOM 1610 C C . SER A 1 237 ? 35.745 29.879 49.471 1.00 19.15 231 SER A C 1
ATOM 1611 O O . SER A 1 237 ? 36.042 28.850 50.081 1.00 18.03 231 SER A O 1
ATOM 1614 N N . ASP A 1 238 ? 36.043 31.105 49.910 1.00 20.04 232 ASP A N 1
ATOM 1615 C CA . ASP A 1 238 ? 36.598 31.307 51.249 1.00 20.60 232 ASP A CA 1
ATOM 1616 C C . ASP A 1 238 ? 35.470 31.051 52.242 1.00 21.24 232 ASP A C 1
ATOM 1617 O O . ASP A 1 238 ? 34.542 31.834 52.313 1.00 22.60 232 ASP A O 1
ATOM 1622 N N . MET A 1 239 ? 35.563 29.945 52.998 1.00 21.55 233 MET A N 1
ATOM 1623 C CA . MET A 1 239 ? 34.511 29.524 53.930 1.00 21.69 233 MET A CA 1
ATOM 1624 C C . MET A 1 239 ? 34.793 29.897 55.375 1.00 22.73 233 MET A C 1
ATOM 1625 O O . MET A 1 239 ? 34.219 29.292 56.301 1.00 23.62 233 MET A O 1
ATOM 1630 N N . ILE A 1 240 ? 35.644 30.900 55.572 1.00 22.54 234 ILE A N 1
ATOM 1631 C CA . ILE A 1 240 ? 36.068 31.319 56.904 1.00 23.02 234 ILE A CA 1
ATOM 1632 C C . ILE A 1 240 ? 34.872 31.620 57.836 1.00 24.72 234 ILE A C 1
ATOM 1633 O O . ILE A 1 240 ? 34.914 31.229 59.010 1.00 24.05 234 ILE A O 1
ATOM 1638 N N . LYS A 1 241 ? 33.820 32.274 57.316 1.00 24.43 235 LYS A N 1
ATOM 1639 C CA . LYS A 1 241 ? 32.677 32.663 58.162 1.00 25.90 235 LYS A CA 1
ATOM 1640 C C . LYS A 1 241 ? 32.002 31.452 58.809 1.00 26.08 235 LYS A C 1
ATOM 1641 O O . LYS A 1 241 ? 31.435 31.578 59.888 1.00 25.72 235 LYS A O 1
ATOM 1643 N N . PHE A 1 242 ? 32.103 30.282 58.169 1.00 25.06 236 PHE A N 1
ATOM 1644 C CA . PHE A 1 242 ? 31.535 29.041 58.710 1.00 26.02 236 PHE A CA 1
ATOM 1645 C C . PHE A 1 242 ? 32.492 28.265 59.632 1.00 26.71 236 PHE A C 1
ATOM 1646 O O . PHE A 1 242 ? 32.118 27.243 60.202 1.00 27.69 236 PHE A O 1
ATOM 1654 N N . ALA A 1 243 ? 33.731 28.743 59.773 1.00 26.83 237 ALA A N 1
ATOM 1655 C CA . ALA A 1 243 ? 34.754 28.036 60.531 1.00 26.86 237 ALA A CA 1
ATOM 1656 C C . ALA A 1 243 ? 35.850 29.040 60.905 1.00 26.88 237 ALA A C 1
ATOM 1657 O O . ALA A 1 243 ? 36.997 28.869 60.501 1.00 25.97 237 ALA A O 1
ATOM 1659 N N . PRO A 1 244 ? 35.487 30.092 61.662 1.00 27.31 238 PRO A N 1
ATOM 1660 C CA . PRO A 1 244 ? 36.348 31.258 61.839 1.00 27.80 238 PRO A CA 1
ATOM 1661 C C . PRO A 1 244 ? 37.676 30.945 62.506 1.00 27.98 238 PRO A C 1
ATOM 1662 O O . PRO A 1 244 ? 38.672 31.544 62.159 1.00 28.40 238 PRO A O 1
ATOM 1666 N N . ASP A 1 245 ? 37.687 30.029 63.461 1.00 28.52 239 ASP A N 1
ATOM 1667 C CA . ASP A 1 245 ? 38.916 29.674 64.127 1.00 29.36 239 ASP A CA 1
ATOM 1668 C C . ASP A 1 245 ? 39.507 28.351 63.639 1.00 27.74 239 ASP A C 1
ATOM 1669 O O . ASP A 1 245 ? 40.538 27.930 64.159 1.00 27.17 239 ASP A O 1
ATOM 1674 N N . THR A 1 246 ? 38.910 27.711 62.621 1.00 25.90 240 THR A N 1
ATOM 1675 C CA . THR A 1 246 ? 39.455 26.417 62.177 1.00 24.25 240 THR A CA 1
ATOM 1676 C C . THR A 1 246 ? 39.765 26.301 60.687 1.00 22.37 240 THR A C 1
ATOM 1677 O O . THR A 1 246 ? 40.519 25.406 60.299 1.00 21.64 240 THR A O 1
ATOM 1681 N N . GLN A 1 247 ? 39.233 27.183 59.840 1.00 21.99 241 GLN A N 1
ATOM 1682 C CA . GLN A 1 247 ? 39.678 27.174 58.454 1.00 20.62 241 GLN A CA 1
ATOM 1683 C C . GLN A 1 247 ? 41.122 27.640 58.378 1.00 19.97 241 GLN A C 1
ATOM 1684 O O . GLN A 1 247 ? 41.477 28.692 58.919 1.00 20.84 241 GLN A O 1
ATOM 1690 N N . LEU A 1 248 ? 41.946 26.873 57.674 1.00 18.99 242 LEU A N 1
ATOM 1691 C CA . LEU A 1 248 ? 43.370 27.205 57.482 1.00 17.98 242 LEU A CA 1
ATOM 1692 C C . LEU A 1 248 ? 43.556 28.087 56.251 1.00 17.98 242 LEU A C 1
ATOM 1693 O O . LEU A 1 248 ? 44.320 29.037 56.260 1.00 19.38 242 LEU A O 1
ATOM 1698 N N . THR A 1 249 ? 42.850 27.746 55.185 1.00 17.64 243 THR A N 1
ATOM 1699 C CA . THR A 1 249 ? 42.785 28.526 53.961 1.00 17.24 243 THR A CA 1
ATOM 1700 C C . THR A 1 249 ? 41.777 27.814 53.067 1.00 17.03 243 THR A C 1
ATOM 1701 O O . THR A 1 249 ? 41.067 26.910 53.515 1.00 14.99 243 THR A O 1
ATOM 1705 N N . ALA A 1 250 ? 41.725 28.213 51.807 1.00 17.18 244 ALA A N 1
ATOM 1706 C CA . ALA A 1 250 ? 40.820 27.614 50.842 1.00 16.78 244 ALA A CA 1
ATOM 1707 C C . ALA A 1 250 ? 41.359 27.857 49.440 1.00 16.71 244 ALA A C 1
ATOM 1708 O O . ALA A 1 250 ? 41.973 28.861 49.204 1.00 17.38 244 ALA A O 1
ATOM 1710 N N . VAL A 1 251 ? 41.100 26.926 48.524 1.00 16.29 245 VAL A N 1
ATOM 1711 C CA . VAL A 1 251 ? 41.372 27.109 47.108 1.00 15.38 245 VAL A CA 1
ATOM 1712 C C . VAL A 1 251 ? 40.184 27.841 46.465 1.00 16.77 245 VAL A C 1
ATOM 1713 O O . VAL A 1 251 ? 39.130 27.255 46.291 1.00 17.42 245 VAL A O 1
ATOM 1717 N N . VAL A 1 252 ? 40.374 29.119 46.105 1.00 17.05 246 VAL A N 1
ATOM 1718 C CA . VAL A 1 252 ? 39.292 29.989 45.715 1.00 17.36 246 VAL A CA 1
ATOM 1719 C C . VAL A 1 252 ? 39.291 30.085 44.199 1.00 16.78 246 VAL A C 1
ATOM 1720 O O . VAL A 1 252 ? 40.329 30.258 43.579 1.00 16.45 246 VAL A O 1
ATOM 1724 N N . ASP A 1 253 ? 38.107 29.956 43.619 1.00 16.48 247 ASP A N 1
ATOM 1725 C CA . ASP A 1 253 ? 37.932 29.935 42.168 1.00 16.24 247 ASP A CA 1
ATOM 1726 C C . ASP A 1 253 ? 37.542 31.343 41.762 1.00 17.16 247 ASP A C 1
ATOM 1727 O O . ASP A 1 253 ? 36.487 31.816 42.199 1.00 18.06 247 ASP A O 1
ATOM 1732 N N . GLU A 1 254 ? 38.346 32.004 40.927 1.00 17.51 248 GLU A N 1
ATOM 1733 C CA . GLU A 1 254 ? 38.014 33.392 40.547 1.00 19.00 248 GLU A CA 1
ATOM 1734 C C . GLU A 1 254 ? 37.418 33.474 39.121 1.00 17.89 248 GLU A C 1
ATOM 1735 O O . GLU A 1 254 ? 38.099 33.767 38.158 1.00 16.42 248 GLU A O 1
ATOM 1741 N N . TRP A 1 255 ? 36.122 33.246 39.005 1.00 16.72 249 TRP A N 1
ATOM 1742 C CA . TRP A 1 255 ? 35.521 33.184 37.682 1.00 16.44 249 TRP A CA 1
ATOM 1743 C C . TRP A 1 255 ? 35.169 34.553 37.115 1.00 16.28 249 TRP A C 1
ATOM 1744 O O . TRP A 1 255 ? 34.979 34.703 35.916 1.00 15.58 249 TRP A O 1
ATOM 1755 N N . GLY A 1 256 ? 35.061 35.559 37.971 1.00 17.04 250 GLY A N 1
ATOM 1756 C CA . GLY A 1 256 ? 34.468 36.845 37.568 1.00 17.30 250 GLY A CA 1
ATOM 1757 C C . GLY A 1 256 ? 35.143 37.550 36.406 1.00 17.22 250 GLY A C 1
ATOM 1758 O O . GLY A 1 256 ? 34.477 37.935 35.455 1.00 18.06 250 GLY A O 1
ATOM 1759 N N . PRO A 1 257 ? 36.466 37.731 36.482 1.00 17.51 251 PRO A N 1
ATOM 1760 C CA . PRO A 1 257 ? 37.148 38.374 35.359 1.00 17.79 251 PRO A CA 1
ATOM 1761 C C . PRO A 1 257 ? 36.974 37.620 34.051 1.00 17.06 251 PRO A C 1
ATOM 1762 O O . PRO A 1 257 ? 36.799 38.236 33.011 1.00 18.52 251 PRO A O 1
ATOM 1766 N N . TYR A 1 258 ? 36.958 36.292 34.108 1.00 15.99 252 TYR A N 1
ATOM 1767 C CA . TYR A 1 258 ? 36.761 35.476 32.918 1.00 15.31 252 TYR A CA 1
ATOM 1768 C C . TYR A 1 258 ? 35.356 35.688 32.348 1.00 14.82 252 TYR A C 1
ATOM 1769 O O . TYR A 1 258 ? 35.176 35.923 31.141 1.00 15.33 252 TYR A O 1
ATOM 1778 N N . TYR A 1 259 ? 34.354 35.664 33.216 1.00 14.38 253 TYR A N 1
ATOM 1779 C CA . TYR A 1 259 ? 32.968 35.862 32.771 1.00 14.14 253 TYR A CA 1
ATOM 1780 C C . TYR A 1 259 ? 32.782 37.247 32.147 1.00 15.02 253 TYR A C 1
ATOM 1781 O O . TYR A 1 259 ? 32.114 37.405 31.145 1.00 14.61 253 TYR A O 1
ATOM 1790 N N . ILE A 1 260 ? 33.380 38.257 32.750 1.00 16.80 254 ILE A N 1
ATOM 1791 C CA . ILE A 1 260 ? 33.293 39.605 32.200 1.00 17.44 254 ILE A CA 1
ATOM 1792 C C . ILE A 1 260 ? 33.967 39.642 30.815 1.00 18.38 254 ILE A C 1
ATOM 1793 O O . ILE A 1 260 ? 33.385 40.156 29.871 1.00 19.48 254 ILE A O 1
ATOM 1798 N N . ASP A 1 261 ? 35.170 39.082 30.694 1.00 19.35 255 ASP A N 1
ATOM 1799 C CA . ASP A 1 261 ? 35.905 39.116 29.412 1.00 20.70 255 ASP A CA 1
ATOM 1800 C C . ASP A 1 261 ? 35.095 38.468 28.269 1.00 19.27 255 ASP A C 1
ATOM 1801 O O . ASP A 1 261 ? 34.938 39.048 27.208 1.00 20.06 255 ASP A O 1
ATOM 1806 N N . ARG A 1 262 ? 34.527 37.298 28.529 1.00 17.77 256 ARG A N 1
ATOM 1807 C CA . ARG A 1 262 ? 33.740 36.575 27.541 1.00 16.88 256 ARG A CA 1
ATOM 1808 C C . ARG A 1 262 ? 32.437 37.268 27.189 1.00 17.00 256 ARG A C 1
ATOM 1809 O O . ARG A 1 262 ? 32.047 37.247 26.033 1.00 16.32 256 ARG A O 1
ATOM 1817 N N . ALA A 1 263 ? 31.774 37.906 28.165 1.00 16.88 257 ALA A N 1
ATOM 1818 C CA . ALA A 1 263 ? 30.565 38.692 27.878 1.00 17.43 257 ALA A CA 1
ATOM 1819 C C . ALA A 1 263 ? 30.906 39.904 27.019 1.00 18.61 257 ALA A C 1
ATOM 1820 O O . ALA A 1 263 ? 30.193 40.206 26.040 1.00 19.59 257 ALA A O 1
ATOM 1822 N N . LYS A 1 264 ? 32.024 40.559 27.343 1.00 19.43 258 LYS A N 1
ATOM 1823 C CA . LYS A 1 264 ? 32.541 41.666 26.525 1.00 20.71 258 LYS A CA 1
ATOM 1824 C C . LYS A 1 264 ? 32.830 41.211 25.087 1.00 20.31 258 LYS A C 1
ATOM 1825 O O . LYS A 1 264 ? 32.505 41.916 24.126 1.00 19.42 258 LYS A O 1
ATOM 1831 N N . ALA A 1 265 ? 33.407 40.007 24.957 1.00 19.44 259 ALA A N 1
ATOM 1832 C CA . ALA A 1 265 ? 33.733 39.443 23.651 1.00 19.93 259 ALA A CA 1
ATOM 1833 C C . ALA A 1 265 ? 32.461 39.168 22.845 1.00 20.06 259 ALA A C 1
ATOM 1834 O O . ALA A 1 265 ? 32.448 39.368 21.640 1.00 22.45 259 ALA A O 1
ATOM 1836 N N . VAL A 1 266 ? 31.381 38.749 23.495 1.00 19.72 260 VAL A N 1
ATOM 1837 C CA . VAL A 1 266 ? 30.111 38.582 22.803 1.00 20.36 260 VAL A CA 1
ATOM 1838 C C . VAL A 1 266 ? 29.534 39.956 22.367 1.00 22.57 260 VAL A C 1
ATOM 1839 O O . VAL A 1 266 ? 29.190 40.144 21.211 1.00 23.30 260 VAL A O 1
ATOM 1843 N N . LEU A 1 267 ? 29.466 40.895 23.297 1.00 23.31 261 LEU A N 1
ATOM 1844 C CA . LEU A 1 267 ? 29.050 42.263 23.021 1.00 25.22 261 LEU A CA 1
ATOM 1845 C C . LEU A 1 267 ? 29.849 42.924 21.889 1.00 26.51 261 LEU A C 1
ATOM 1846 O O . LEU A 1 267 ? 29.273 43.621 21.075 1.00 27.71 261 LEU A O 1
ATOM 1851 N N . ASP A 1 268 ? 31.165 42.737 21.829 1.00 27.46 262 ASP A N 1
ATOM 1852 C CA . ASP A 1 268 ? 31.931 43.398 20.765 1.00 28.93 262 ASP A CA 1
ATOM 1853 C C . ASP A 1 268 ? 32.109 42.569 19.482 1.00 28.94 262 ASP A C 1
ATOM 1854 O O . ASP A 1 268 ? 32.747 43.028 18.552 1.00 29.87 262 ASP A O 1
ATOM 1859 N N . GLY A 1 269 ? 31.561 41.355 19.445 1.00 27.71 263 GLY A N 1
ATOM 1860 C CA . GLY A 1 269 ? 31.603 40.499 18.257 1.00 27.23 263 GLY A CA 1
ATOM 1861 C C . GLY A 1 269 ? 32.893 39.751 17.999 1.00 27.24 263 GLY A C 1
ATOM 1862 O O . GLY A 1 269 ? 33.074 39.235 16.895 1.00 28.81 263 GLY A O 1
ATOM 1863 N N . THR A 1 270 ? 33.798 39.692 18.983 1.00 25.84 264 THR A N 1
ATOM 1864 C CA . THR A 1 270 ? 35.079 39.031 18.820 1.00 24.93 264 THR A CA 1
ATOM 1865 C C . THR A 1 270 ? 35.133 37.637 19.541 1.00 22.72 264 THR A C 1
ATOM 1866 O O . THR A 1 270 ? 36.182 37.033 19.602 1.00 22.18 264 THR A O 1
ATOM 1870 N N . TRP A 1 271 ? 34.016 37.133 20.059 1.00 20.79 265 TRP A N 1
ATOM 1871 C CA . TRP A 1 271 ? 34.032 35.875 20.813 1.00 18.95 265 TRP A CA 1
ATOM 1872 C C . TRP A 1 271 ? 34.340 34.765 19.832 1.00 17.99 265 TRP A C 1
ATOM 1873 O O . TRP A 1 271 ? 33.669 34.603 18.825 1.00 18.38 265 TRP A O 1
ATOM 1884 N N . LYS A 1 272 ? 35.353 34.002 20.155 1.00 17.45 266 LYS A N 1
ATOM 1885 C CA . LYS A 1 272 ? 35.706 32.820 19.397 1.00 17.19 266 LYS A CA 1
ATOM 1886 C C . LYS A 1 272 ? 35.952 31.647 20.348 1.00 16.31 266 LYS A C 1
ATOM 1887 O O . LYS A 1 272 ? 36.456 31.825 21.495 1.00 15.67 266 LYS A O 1
ATOM 1893 N N . SER A 1 273 ? 35.663 30.447 19.843 1.00 15.77 267 SER A N 1
ATOM 1894 C CA . SER A 1 273 ? 35.830 29.195 20.586 1.00 15.44 267 SER A CA 1
ATOM 1895 C C . SER A 1 273 ? 37.278 28.997 21.009 1.00 15.46 267 SER A C 1
ATOM 1896 O O . SER A 1 273 ? 38.201 29.264 20.233 1.00 15.93 267 SER A O 1
ATOM 1899 N N . GLN A 1 274 ? 37.457 28.557 22.257 1.00 15.14 268 GLN A N 1
ATOM 1900 C CA . GLN A 1 274 ? 38.756 28.318 22.851 1.00 15.38 268 GLN A CA 1
ATOM 1901 C C . GLN A 1 274 ? 38.613 27.295 23.971 1.00 14.93 268 GLN A C 1
ATOM 1902 O O . GLN A 1 274 ? 37.553 27.194 24.641 1.00 15.14 268 GLN A O 1
ATOM 1908 N N . ASN A 1 275 ? 39.678 26.542 24.170 1.00 15.38 269 ASN A N 1
ATOM 1909 C CA . ASN A 1 275 ? 39.844 25.598 25.272 1.00 15.33 269 ASN A CA 1
ATOM 1910 C C . ASN A 1 275 ? 41.043 26.095 26.106 1.00 15.52 269 ASN A C 1
ATOM 1911 O O . ASN A 1 275 ? 42.183 26.225 25.600 1.00 14.77 269 ASN A O 1
ATOM 1916 N N . ILE A 1 276 ? 40.793 26.363 27.376 1.00 13.96 270 ILE A N 1
ATOM 1917 C CA . ILE A 1 276 ? 41.828 26.906 28.258 1.00 14.89 270 ILE A CA 1
ATOM 1918 C C . ILE A 1 276 ? 41.891 26.138 29.574 1.00 14.28 270 ILE A C 1
ATOM 1919 O O . ILE A 1 276 ? 40.875 25.644 30.097 1.00 14.61 270 ILE A O 1
ATOM 1924 N N . TRP A 1 277 ? 43.095 26.030 30.109 1.00 15.17 271 TRP A N 1
ATOM 1925 C CA . TRP A 1 277 ? 43.279 25.452 31.409 1.00 14.50 271 TRP A CA 1
ATOM 1926 C C . TRP A 1 277 ? 44.249 26.336 32.120 1.00 15.09 271 TRP A C 1
ATOM 1927 O O . TRP A 1 277 ? 45.452 26.370 31.791 1.00 15.80 271 TRP A O 1
ATOM 1938 N N . TRP A 1 278 ? 43.726 27.118 33.063 1.00 15.21 272 TRP A N 1
ATOM 1939 C CA . TRP A 1 278 ? 44.547 28.128 33.705 1.00 15.63 272 TRP A CA 1
ATOM 1940 C C . TRP A 1 278 ? 44.606 27.900 35.213 1.00 16.05 272 TRP A C 1
ATOM 1941 O O . TRP A 1 278 ? 43.717 27.271 35.791 1.00 14.97 272 TRP A O 1
ATOM 1952 N N . GLY A 1 279 ? 45.649 28.455 35.845 1.00 16.91 273 GLY A N 1
ATOM 1953 C CA . GLY A 1 279 ? 45.889 28.256 37.265 1.00 16.57 273 GLY A CA 1
ATOM 1954 C C . GLY A 1 279 ? 46.198 29.545 37.977 1.00 17.27 273 GLY A C 1
ATOM 1955 O O . GLY A 1 279 ? 45.590 30.597 37.698 1.00 17.45 273 GLY A O 1
ATOM 1956 N N . MET A 1 280 ? 47.160 29.479 38.894 1.00 17.24 274 MET A N 1
ATOM 1957 C CA . MET A 1 280 ? 47.468 30.617 39.740 1.00 17.71 274 MET A CA 1
ATOM 1958 C C . MET A 1 280 ? 48.135 31.756 38.955 1.00 19.37 274 MET A C 1
ATOM 1959 O O . MET A 1 280 ? 47.852 32.927 39.211 1.00 19.13 274 MET A O 1
ATOM 1964 N N . LYS A 1 281 ? 49.024 31.406 38.015 1.00 20.33 275 LYS A N 1
ATOM 1965 C CA . LYS A 1 281 ? 49.770 32.406 37.259 1.00 22.16 275 LYS A CA 1
ATOM 1966 C C . LYS A 1 281 ? 48.823 33.311 36.510 1.00 22.76 275 LYS A C 1
ATOM 1967 O O . LYS A 1 281 ? 49.019 34.532 36.467 1.00 22.74 275 LYS A O 1
ATOM 1973 N N . GLU A 1 282 ? 47.797 32.690 35.915 1.00 22.58 276 GLU A N 1
ATOM 1974 C CA . GLU A 1 282 ? 46.848 33.373 35.071 1.00 22.73 276 GLU A CA 1
ATOM 1975 C C . GLU A 1 282 ? 45.738 34.015 35.898 1.00 23.33 276 GLU A C 1
ATOM 1976 O O . GLU A 1 282 ? 44.949 34.782 35.363 1.00 22.74 276 GLU A O 1
ATOM 1982 N N . GLY A 1 283 ? 45.643 33.647 37.175 1.00 22.73 277 GLY A N 1
ATOM 1983 C CA . GLY A 1 283 ? 44.701 34.264 38.095 1.00 22.74 277 GLY A CA 1
ATOM 1984 C C . GLY A 1 283 ? 43.335 33.620 38.276 1.00 22.08 277 GLY A C 1
ATOM 1985 O O . GLY A 1 283 ? 42.456 34.226 38.875 1.00 22.74 277 GLY A O 1
ATOM 1986 N N . LEU A 1 284 ? 43.155 32.394 37.791 1.00 20.49 278 LEU A N 1
ATOM 1987 C CA . LEU A 1 284 ? 41.870 31.750 37.814 1.00 19.63 278 LEU A CA 1
ATOM 1988 C C . LEU A 1 284 ? 41.687 31.035 39.163 1.00 18.26 278 LEU A C 1
ATOM 1989 O O . LEU A 1 284 ? 40.579 30.811 39.604 1.00 17.13 278 LEU A O 1
ATOM 1994 N N . VAL A 1 285 ? 42.802 30.676 39.790 1.00 18.26 279 VAL A N 1
ATOM 1995 C CA . VAL A 1 285 ? 42.812 30.054 41.095 1.00 18.30 279 VAL A CA 1
ATOM 1996 C C . VAL A 1 285 ? 43.710 30.875 42.029 1.00 18.25 279 VAL A C 1
ATOM 1997 O O . VAL A 1 285 ? 44.807 31.285 41.637 1.00 19.38 279 VAL A O 1
ATOM 2001 N N . LYS A 1 286 ? 43.242 31.098 43.254 1.00 17.83 280 LYS A N 1
ATOM 2002 C CA . LYS A 1 286 ? 43.982 31.829 44.287 1.00 18.67 280 LYS A CA 1
ATOM 2003 C C . LYS A 1 286 ? 43.757 31.148 45.642 1.00 17.60 280 LYS A C 1
ATOM 2004 O O . LYS A 1 286 ? 42.713 30.528 45.850 1.00 18.61 280 LYS A O 1
ATOM 2006 N N . MET A 1 287 ? 44.691 31.305 46.583 1.00 17.93 281 MET A N 1
ATOM 2007 C CA . MET A 1 287 ? 44.440 30.862 47.958 1.00 17.56 281 MET A CA 1
ATOM 2008 C C . MET A 1 287 ? 43.700 31.933 48.748 1.00 18.00 281 MET A C 1
ATOM 2009 O O . MET A 1 287 ? 43.986 33.108 48.601 1.00 16.91 281 MET A O 1
ATOM 2014 N N . ALA A 1 288 ? 42.785 31.512 49.618 1.00 18.24 282 ALA A N 1
ATOM 2015 C CA . ALA A 1 288 ? 42.204 32.395 50.622 1.00 19.61 282 ALA A CA 1
ATOM 2016 C C . ALA A 1 288 ? 43.283 32.828 51.612 1.00 20.81 282 ALA A C 1
ATOM 2017 O O . ALA A 1 288 ? 44.370 32.264 51.603 1.00 21.30 282 ALA A O 1
ATOM 2019 N N . PRO A 1 289 ? 43.011 33.860 52.455 1.00 22.17 283 PRO A N 1
ATOM 2020 C CA . PRO A 1 289 ? 44.035 34.156 53.441 1.00 22.58 283 PRO A CA 1
ATOM 2021 C C . PRO A 1 289 ? 44.389 32.933 54.284 1.00 21.50 283 PRO A C 1
ATOM 2022 O O . PRO A 1 289 ? 43.561 32.043 54.468 1.00 21.19 283 PRO A O 1
ATOM 2026 N N . PHE A 1 290 ? 45.625 32.928 54.768 1.00 21.47 284 PHE A N 1
ATOM 2027 C CA . PHE A 1 290 ? 46.168 31.875 55.600 1.00 21.60 284 PHE A CA 1
ATOM 2028 C C . PHE A 1 290 ? 45.929 32.210 57.071 1.00 22.60 284 PHE A C 1
ATOM 2029 O O . PHE A 1 290 ? 46.522 33.138 57.608 1.00 23.15 284 PHE A O 1
ATOM 2037 N N . THR A 1 291 ? 45.038 31.448 57.709 1.00 22.59 285 THR A N 1
ATOM 2038 C CA . THR A 1 291 ? 44.563 31.770 59.033 1.00 23.10 285 THR A CA 1
ATOM 2039 C C . THR A 1 291 ? 44.751 30.592 59.972 1.00 23.54 285 THR A C 1
ATOM 2040 O O . THR A 1 291 ? 44.920 29.456 59.539 1.00 23.07 285 THR A O 1
ATOM 2044 N N . ASN A 1 292 ? 44.732 30.869 61.267 1.00 24.48 286 ASN A N 1
ATOM 2045 C CA . ASN A 1 292 ? 44.660 29.802 62.261 1.00 24.99 286 ASN A CA 1
ATOM 2046 C C . ASN A 1 292 ? 45.823 28.844 62.172 1.00 24.36 286 ASN A C 1
ATOM 2047 O O . ASN A 1 292 ? 45.638 27.634 62.304 1.00 24.58 286 ASN A O 1
ATOM 2052 N N . MET A 1 293 ? 47.020 29.390 61.966 1.00 24.41 287 MET A N 1
ATOM 2053 C CA . MET A 1 293 ? 48.225 28.583 61.823 1.00 24.27 287 MET A CA 1
ATOM 2054 C C . MET A 1 293 ? 49.401 29.450 62.260 1.00 24.77 287 MET A C 1
ATOM 2055 O O . MET A 1 293 ? 49.255 30.670 62.298 1.00 24.26 287 MET A O 1
ATOM 2060 N N . PRO A 1 294 ? 50.543 28.835 62.635 1.00 25.45 288 PRO A N 1
ATOM 2061 C CA . PRO A 1 294 ? 51.699 29.645 63.025 1.00 26.59 288 PRO A CA 1
ATOM 2062 C C . PRO A 1 294 ? 52.267 30.490 61.878 1.00 26.67 288 PRO A C 1
ATOM 2063 O O . PRO A 1 294 ? 52.092 30.151 60.707 1.00 26.24 288 PRO A O 1
ATOM 2067 N N . ASP A 1 295 ? 52.930 31.588 62.222 1.00 27.27 289 ASP A N 1
ATOM 2068 C CA . ASP A 1 295 ? 53.487 32.485 61.220 1.00 27.75 289 ASP A CA 1
ATOM 2069 C C . ASP A 1 295 ? 54.442 31.818 60.217 1.00 26.58 289 ASP A C 1
ATOM 2070 O O . ASP A 1 295 ? 54.524 32.256 59.060 1.00 25.62 289 ASP A O 1
ATOM 2075 N N . ASP A 1 296 ? 55.178 30.794 60.652 1.00 25.59 290 ASP A N 1
ATOM 2076 C CA . ASP A 1 296 ? 56.127 30.152 59.744 1.00 24.61 290 ASP A CA 1
ATOM 2077 C C . ASP A 1 296 ? 55.404 29.289 58.741 1.00 22.57 290 ASP A C 1
ATOM 2078 O O . ASP A 1 296 ? 55.897 29.099 57.639 1.00 21.92 290 ASP A O 1
ATOM 2083 N N . VAL A 1 297 ? 54.244 28.758 59.128 1.00 22.35 291 VAL A N 1
ATOM 2084 C CA . VAL A 1 297 ? 53.432 27.954 58.212 1.00 20.91 291 VAL A CA 1
ATOM 2085 C C . VAL A 1 297 ? 52.776 28.858 57.160 1.00 20.72 291 VAL A C 1
ATOM 2086 O O . VAL A 1 297 ? 52.746 28.513 55.971 1.00 19.57 291 VAL A O 1
ATOM 2090 N N . LYS A 1 298 ? 52.297 30.032 57.587 1.00 21.26 292 LYS A N 1
ATOM 2091 C CA . LYS A 1 298 ? 51.814 31.062 56.651 1.00 21.40 292 LYS A CA 1
ATOM 2092 C C . LYS A 1 298 ? 52.928 31.527 55.685 1.00 21.19 292 LYS A C 1
ATOM 2093 O O . LYS A 1 298 ? 52.711 31.648 54.484 1.00 22.34 292 LYS A O 1
ATOM 2099 N N . LYS A 1 299 ? 54.133 31.761 56.186 1.00 21.45 293 LYS A N 1
ATOM 2100 C CA . LYS A 1 299 ? 55.241 32.165 55.334 1.00 21.93 293 LYS A CA 1
ATOM 2101 C C . LYS A 1 299 ? 55.535 31.104 54.271 1.00 21.16 293 LYS A C 1
ATOM 2102 O O . LYS A 1 299 ? 55.766 31.424 53.117 1.00 22.09 293 LYS A O 1
ATOM 2108 N N . LEU A 1 300 ? 55.479 29.835 54.660 1.00 19.62 294 LEU A N 1
ATOM 2109 C CA . LEU A 1 300 ? 55.745 28.740 53.737 1.00 18.22 294 LEU A CA 1
ATOM 2110 C C . LEU A 1 300 ? 54.619 28.571 52.734 1.00 17.38 294 LEU A C 1
ATOM 2111 O O . LEU A 1 300 ? 54.869 28.337 51.550 1.00 16.67 294 LEU A O 1
ATOM 2116 N N . ALA A 1 301 ? 53.377 28.721 53.187 1.00 17.44 295 ALA A N 1
ATOM 2117 C CA . ALA A 1 301 ? 52.236 28.698 52.267 1.00 16.80 295 ALA A CA 1
ATOM 2118 C C . ALA A 1 301 ? 52.368 29.798 51.227 1.00 17.75 295 ALA A C 1
ATOM 2119 O O . ALA A 1 301 ? 52.162 29.557 50.037 1.00 17.65 295 ALA A O 1
ATOM 2121 N N . GLU A 1 302 ? 52.681 31.013 51.677 1.00 19.51 296 GLU A N 1
ATOM 2122 C CA . GLU A 1 302 ? 52.937 32.145 50.754 1.00 20.82 296 GLU A CA 1
ATOM 2123 C C . GLU A 1 302 ? 54.022 31.854 49.737 1.00 21.03 296 GLU A C 1
ATOM 2124 O O . GLU A 1 302 ? 53.851 32.112 48.543 1.00 21.26 296 GLU A O 1
ATOM 2130 N N . GLU A 1 303 ? 55.139 31.329 50.225 1.00 22.19 297 GLU A N 1
ATOM 2131 C CA . GLU A 1 303 ? 56.263 30.974 49.376 1.00 22.74 297 GLU A CA 1
ATOM 2132 C C . GLU A 1 303 ? 55.885 29.899 48.370 1.00 21.77 297 GLU A C 1
ATOM 2133 O O . GLU A 1 303 ? 56.288 29.950 47.227 1.00 21.61 297 GLU A O 1
ATOM 2139 N N . THR A 1 304 ? 55.094 28.935 48.789 1.00 21.43 298 THR A N 1
ATOM 2140 C CA . THR A 1 304 ? 54.711 27.853 47.883 1.00 21.09 298 THR A CA 1
ATOM 2141 C C . THR A 1 304 ? 53.794 28.345 46.766 1.00 20.40 298 THR A C 1
ATOM 2142 O O . THR A 1 304 ? 53.992 28.000 45.598 1.00 18.72 298 THR A O 1
ATOM 2146 N N . GLU A 1 305 ? 52.798 29.140 47.140 1.00 21.17 299 GLU A N 1
ATOM 2147 C CA . GLU A 1 305 ? 51.861 29.720 46.177 1.00 21.95 299 GLU A CA 1
ATOM 2148 C C . GLU A 1 305 ? 52.639 30.587 45.209 1.00 22.45 299 GLU A C 1
ATOM 2149 O O . GLU A 1 305 ? 52.403 30.535 43.999 1.00 21.52 299 GLU A O 1
ATOM 2155 N N . ALA A 1 306 ? 53.597 31.338 45.743 1.00 23.31 300 ALA A N 1
ATOM 2156 C CA . ALA A 1 306 ? 54.377 32.256 44.927 1.00 24.88 300 ALA A CA 1
ATOM 2157 C C . ALA A 1 306 ? 55.198 31.501 43.904 1.00 24.99 300 ALA A C 1
ATOM 2158 O O . ALA A 1 306 ? 55.345 31.965 42.780 1.00 25.91 300 ALA A O 1
ATOM 2160 N N . ARG A 1 307 ? 55.727 30.343 44.287 1.00 24.20 301 ARG A N 1
ATOM 2161 C CA . ARG A 1 307 ? 56.544 29.558 43.372 1.00 24.37 301 ARG A CA 1
ATOM 2162 C C . ARG A 1 307 ? 55.719 28.914 42.263 1.00 23.29 301 ARG A C 1
ATOM 2163 O O . ARG A 1 307 ? 56.223 28.752 41.136 1.00 23.31 301 ARG A O 1
ATOM 2171 N N . ILE A 1 308 ? 54.487 28.513 42.589 1.00 21.94 302 ILE A N 1
ATOM 2172 C CA . ILE A 1 308 ? 53.550 27.982 41.594 1.00 21.33 302 ILE A CA 1
ATOM 2173 C C . ILE A 1 308 ? 53.113 29.126 40.648 1.00 22.44 302 ILE A C 1
ATOM 2174 O O . ILE A 1 308 ? 53.092 28.967 39.423 1.00 22.66 302 ILE A O 1
ATOM 2179 N N . LYS A 1 309 ? 52.790 30.270 41.239 1.00 22.90 303 LYS A N 1
ATOM 2180 C CA . LYS A 1 309 ? 52.304 31.406 40.490 1.00 24.02 303 LYS A CA 1
ATOM 2181 C C . LYS A 1 309 ? 53.344 31.941 39.500 1.00 24.84 303 LYS A C 1
ATOM 2182 O O . LYS A 1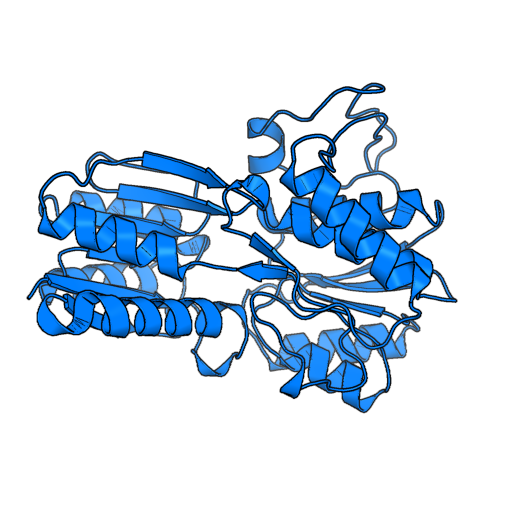 309 ? 52.983 32.413 38.430 1.00 24.83 303 LYS A O 1
ATOM 2188 N N . SER A 1 310 ? 54.632 31.848 39.836 1.00 26.07 304 SER A N 1
ATOM 2189 C CA . SER A 1 310 ? 55.700 32.279 38.938 1.00 27.45 304 SER A CA 1
ATOM 2190 C C . SER A 1 310 ? 56.004 31.271 37.818 1.00 27.69 304 SER A C 1
ATOM 2191 O O . SER A 1 310 ? 56.661 31.634 36.858 1.00 28.41 304 SER A O 1
ATOM 2194 N N . GLY A 1 311 ? 55.623 30.007 37.989 1.00 26.82 305 GLY A N 1
ATOM 2195 C CA . GLY A 1 311 ? 56.010 28.932 37.050 1.00 27.11 305 GLY A CA 1
ATOM 2196 C C . GLY A 1 311 ? 57.180 28.047 37.486 1.00 27.72 305 GLY A C 1
ATOM 2197 O O . GLY A 1 311 ? 57.556 27.086 36.779 1.00 27.13 305 GLY A O 1
ATOM 2198 N N . GLU A 1 312 ? 57.765 28.347 38.645 1.00 27.74 306 GLU A N 1
ATOM 2199 C CA . GLU A 1 312 ? 58.866 27.536 39.150 1.00 28.42 306 GLU A CA 1
ATOM 2200 C C . GLU A 1 312 ? 58.405 26.167 39.659 1.00 26.73 306 GLU A C 1
ATOM 2201 O O . GLU A 1 312 ? 59.078 25.176 39.415 1.00 27.68 306 GLU A O 1
ATOM 2207 N N . LEU A 1 313 ? 57.275 26.111 40.366 1.00 24.34 307 LEU A N 1
ATOM 2208 C CA . LEU A 1 313 ? 56.833 24.863 40.965 1.00 23.46 307 LEU A CA 1
ATOM 2209 C C . LEU A 1 313 ? 55.617 24.348 40.212 1.00 22.07 307 LEU A C 1
ATOM 2210 O O . LEU A 1 313 ? 54.631 25.067 40.061 1.00 20.22 307 LEU A O 1
ATOM 2215 N N . ASN A 1 314 ? 55.736 23.112 39.740 1.00 21.30 308 ASN A N 1
ATOM 2216 C CA . ASN A 1 314 ? 54.628 22.352 39.236 1.00 21.01 308 ASN A CA 1
ATOM 2217 C C . ASN A 1 314 ? 54.513 21.102 40.087 1.00 20.63 308 ASN A C 1
ATOM 2218 O O . ASN A 1 314 ? 55.369 20.223 40.020 1.00 19.89 308 ASN A O 1
ATOM 2223 N N . PRO A 1 315 ? 53.448 21.023 40.896 1.00 20.31 309 PRO A N 1
ATOM 2224 C CA . PRO A 1 315 ? 53.159 19.888 41.748 1.00 20.61 309 PRO A CA 1
ATOM 2225 C C . PRO A 1 315 ? 53.464 18.552 41.100 1.00 20.99 309 PRO A C 1
ATOM 2226 O O . PRO A 1 315 ? 54.073 17.704 41.750 1.00 23.52 309 PRO A O 1
ATOM 2230 N N . PHE A 1 316 ? 53.072 18.353 39.841 1.00 20.33 310 PHE A N 1
ATOM 2231 C CA . PHE A 1 316 ? 53.340 17.087 39.164 1.00 20.54 310 PHE A CA 1
ATOM 2232 C C . PHE A 1 316 ? 54.673 17.083 38.426 1.00 21.71 310 PHE A C 1
ATOM 2233 O O . PHE A 1 316 ? 54.720 17.070 37.205 1.00 22.19 310 PHE A O 1
ATOM 2241 N N . THR A 1 317 ? 55.746 17.088 39.212 1.00 22.84 311 THR A N 1
ATOM 2242 C CA . THR A 1 317 ? 57.136 17.041 38.726 1.00 24.39 311 THR A CA 1
ATOM 2243 C C . THR A 1 317 ? 57.861 15.952 39.501 1.00 25.86 311 THR A C 1
ATOM 2244 O O . THR A 1 317 ? 57.859 15.971 40.727 1.00 25.95 311 THR A O 1
ATOM 2248 N N . GLY A 1 318 ? 58.472 15.018 38.786 1.00 27.76 312 GLY A N 1
ATOM 2249 C CA . GLY A 1 318 ? 59.141 13.869 39.392 1.00 29.50 312 GLY A CA 1
ATOM 2250 C C . GLY A 1 318 ? 60.314 14.200 40.313 1.00 29.71 312 GLY A C 1
ATOM 2251 O O . GLY A 1 318 ? 60.752 15.346 40.385 1.00 30.01 312 GLY A O 1
ATOM 2252 N N . PRO A 1 319 ? 60.824 13.194 41.042 1.00 30.61 313 PRO A N 1
ATOM 2253 C CA . PRO A 1 319 ? 60.460 11.777 40.961 1.00 30.76 313 PRO A CA 1
ATOM 2254 C C . PRO A 1 319 ? 59.105 11.522 41.611 1.00 29.38 313 PRO A C 1
ATOM 2255 O O . PRO A 1 319 ? 58.853 12.069 42.684 1.00 29.51 313 PRO A O 1
ATOM 2259 N N . ILE A 1 320 ? 58.235 10.760 40.947 1.00 28.44 314 ILE A N 1
ATOM 2260 C CA . ILE A 1 320 ? 56.925 10.378 41.515 1.00 27.42 314 ILE A CA 1
ATOM 2261 C C . ILE A 1 320 ? 56.602 8.948 41.111 1.00 28.01 314 ILE A C 1
ATOM 2262 O O . ILE A 1 320 ? 56.697 8.612 39.933 1.00 28.15 314 ILE A O 1
ATOM 2267 N N . LYS A 1 321 ? 56.236 8.113 42.088 1.00 27.58 315 LYS A N 1
ATOM 2268 C CA . LYS A 1 321 ? 55.790 6.738 41.812 1.00 28.07 315 LYS A CA 1
ATOM 2269 C C . LYS A 1 321 ? 54.263 6.624 41.959 1.00 28.21 315 LYS A C 1
ATOM 2270 O O . LYS A 1 321 ? 53.642 7.418 42.649 1.00 25.46 315 LYS A O 1
ATOM 2272 N N . LYS A 1 322 ? 53.675 5.635 41.293 1.00 29.47 316 LYS A N 1
ATOM 2273 C CA . LYS A 1 322 ? 52.249 5.341 41.414 1.00 30.43 316 LYS A CA 1
ATOM 2274 C C . LYS A 1 322 ? 51.941 4.458 42.640 1.00 31.59 316 LYS A C 1
ATOM 2275 O O . LYS A 1 322 ? 52.845 3.908 43.266 1.00 32.19 316 LYS A O 1
ATOM 2281 N N . GLN A 1 323 ? 50.654 4.333 42.967 1.00 32.60 317 GLN A N 1
ATOM 2282 C CA . GLN A 1 323 ? 50.188 3.539 44.121 1.00 33.82 317 GLN A CA 1
ATOM 2283 C C . GLN A 1 323 ? 50.672 2.079 44.029 1.00 36.44 317 GLN A C 1
ATOM 2284 O O . GLN A 1 323 ? 51.089 1.490 45.024 1.00 36.37 317 GLN A O 1
ATOM 2290 N N . ASP A 1 324 ? 50.661 1.524 42.819 1.00 38.19 318 ASP A N 1
ATOM 2291 C CA . ASP A 1 324 ? 51.111 0.155 42.595 1.00 41.38 318 ASP A CA 1
ATOM 2292 C C . ASP A 1 324 ? 52.628 -0.008 42.500 1.00 42.09 318 ASP A C 1
ATOM 2293 O O . ASP A 1 324 ? 53.094 -1.077 42.105 1.00 43.99 318 ASP A O 1
ATOM 2298 N N . GLY A 1 325 ? 53.393 1.036 42.821 1.00 41.60 319 GLY A N 1
ATOM 2299 C CA . GLY A 1 325 ? 54.861 0.935 42.873 1.00 42.34 319 GLY A CA 1
ATOM 2300 C C . GLY A 1 325 ? 55.651 1.322 41.617 1.00 42.79 319 GLY A C 1
ATOM 2301 O O . GLY A 1 325 ? 56.842 1.651 41.718 1.00 41.94 319 GLY A O 1
ATOM 2302 N N . SER A 1 326 ? 55.011 1.295 40.444 1.00 43.29 320 SER A N 1
ATOM 2303 C CA . SER A 1 326 ? 55.689 1.670 39.189 1.00 43.97 320 SER A CA 1
ATOM 2304 C C . SER A 1 326 ? 56.056 3.160 39.177 1.00 43.16 320 SER A C 1
ATOM 2305 O O . SER A 1 326 ? 55.377 3.975 39.811 1.00 41.67 320 SER A O 1
ATOM 2308 N N . GLU A 1 327 ? 57.140 3.513 38.485 1.00 43.56 321 GLU A N 1
ATOM 2309 C CA . GLU A 1 327 ? 57.522 4.927 38.342 1.00 42.72 321 GLU A CA 1
ATOM 2310 C C . GLU A 1 327 ? 56.492 5.643 37.445 1.00 41.07 321 GLU A C 1
ATOM 2311 O O . GLU A 1 327 ? 55.950 5.054 36.496 1.00 41.37 321 GLU A O 1
ATOM 2317 N N . TRP A 1 328 ? 56.174 6.889 37.776 1.00 38.52 322 TRP A N 1
ATOM 2318 C CA . TRP A 1 328 ? 55.371 7.705 36.868 1.00 37.18 322 TRP A CA 1
ATOM 2319 C C . TRP A 1 328 ? 56.277 8.723 36.219 1.00 35.90 322 TRP A C 1
ATOM 2320 O O . TRP A 1 328 ? 56.435 8.710 35.010 1.00 36.82 322 TRP A O 1
ATOM 2331 N N . LEU A 1 329 ? 56.896 9.573 37.022 1.00 33.91 323 LEU A N 1
ATOM 2332 C CA . LEU A 1 329 ? 57.705 10.650 36.487 1.00 33.14 323 LEU A CA 1
ATOM 2333 C C . LEU A 1 329 ? 59.128 10.564 37.003 1.00 33.38 323 LEU A C 1
ATOM 2334 O O . LEU A 1 329 ? 59.356 10.332 38.202 1.00 32.20 323 LEU A O 1
ATOM 2339 N N . LYS A 1 330 ? 60.076 10.788 36.088 1.00 33.37 324 LYS A N 1
ATOM 2340 C CA . LYS A 1 330 ? 61.505 10.758 36.406 1.00 34.01 324 LYS A CA 1
ATOM 2341 C C . LYS A 1 330 ? 61.858 12.030 37.158 1.00 32.75 324 LYS A C 1
ATOM 2342 O O . LYS A 1 330 ? 61.160 13.020 37.043 1.00 31.72 324 LYS A O 1
ATOM 2344 N N . ALA A 1 331 ? 62.956 11.995 37.907 1.00 32.68 325 ALA A N 1
ATOM 2345 C CA . ALA A 1 331 ? 63.510 13.182 38.557 1.00 32.31 325 ALA A CA 1
ATOM 2346 C C . ALA A 1 331 ? 63.448 14.402 37.650 1.00 32.33 325 ALA A C 1
ATOM 2347 O O . ALA A 1 331 ? 63.946 14.371 36.514 1.00 32.73 325 ALA A O 1
ATOM 2349 N N . GLY A 1 332 ? 62.801 15.467 38.128 1.00 31.63 326 GLY A N 1
ATOM 2350 C CA . GLY A 1 332 ? 62.713 16.726 37.364 1.00 31.14 326 GLY A CA 1
ATOM 2351 C C . GLY A 1 332 ? 61.746 16.744 36.189 1.00 30.72 326 GLY A C 1
ATOM 2352 O O . GLY A 1 332 ? 61.579 17.788 35.561 1.00 30.21 326 GLY A O 1
ATOM 2353 N N . GLU A 1 333 ? 61.109 15.611 35.875 1.00 30.47 327 GLU A N 1
ATOM 2354 C CA . GLU A 1 333 ? 60.189 15.533 34.720 1.00 30.13 327 GLU A CA 1
ATOM 2355 C C . GLU A 1 333 ? 58.768 15.997 35.073 1.00 28.61 327 GLU A C 1
ATOM 2356 O O . GLU A 1 333 ? 58.126 15.457 35.979 1.00 26.68 327 GLU A O 1
ATOM 2362 N N . LYS A 1 334 ? 58.297 16.998 34.332 1.00 28.03 328 LYS A N 1
ATOM 2363 C CA . LYS A 1 334 ? 56.968 17.570 34.503 1.00 27.13 328 LYS A CA 1
ATOM 2364 C C . LYS A 1 334 ? 55.934 16.729 33.754 1.00 26.13 328 LYS A C 1
ATOM 2365 O O . LYS A 1 334 ? 56.172 16.332 32.624 1.00 26.58 328 LYS A O 1
ATOM 2371 N N . ALA A 1 335 ? 54.775 16.487 34.379 1.00 24.45 329 ALA A N 1
ATOM 2372 C CA . ALA A 1 335 ? 53.657 15.806 33.712 1.00 24.08 329 ALA A CA 1
ATOM 2373 C C . ALA A 1 335 ? 53.164 16.537 32.469 1.00 23.41 329 ALA A C 1
ATOM 2374 O O . ALA A 1 335 ? 53.194 17.771 32.423 1.00 22.93 329 ALA A O 1
ATOM 2376 N N . ASP A 1 336 ? 52.700 15.772 31.481 1.00 23.26 330 ASP A N 1
ATOM 2377 C CA . ASP A 1 336 ? 51.938 16.346 30.370 1.00 23.37 330 ASP A CA 1
ATOM 2378 C C . ASP A 1 336 ? 50.515 16.556 30.838 1.00 22.28 330 ASP A C 1
ATOM 2379 O O . ASP A 1 336 ? 49.942 15.698 31.513 1.00 20.49 330 ASP A O 1
ATOM 2384 N N . ASP A 1 337 ? 49.938 17.667 30.402 1.00 21.90 331 ASP A N 1
ATOM 2385 C CA . ASP A 1 337 ? 48.569 18.016 30.748 1.00 21.46 331 ASP A CA 1
ATOM 2386 C C . ASP A 1 337 ? 47.612 16.949 30.272 1.00 22.18 331 ASP A C 1
ATOM 2387 O O . ASP A 1 337 ? 46.643 16.656 30.939 1.00 21.28 331 ASP A O 1
ATOM 2392 N N . GLN A 1 338 ? 47.871 16.362 29.109 1.00 23.96 332 GLN A N 1
ATOM 2393 C CA . GLN A 1 338 ? 47.013 15.282 28.638 1.00 25.50 332 GLN A CA 1
ATOM 2394 C C . GLN A 1 338 ? 46.941 14.106 29.643 1.00 25.49 332 GLN A C 1
ATOM 2395 O O . GLN A 1 338 ? 45.881 13.498 29.801 1.00 25.42 332 GLN A O 1
ATOM 2401 N N . THR A 1 339 ? 48.040 13.802 30.315 1.00 25.40 333 THR A N 1
ATOM 2402 C CA . THR A 1 339 ? 48.024 12.740 31.336 1.00 25.56 333 THR A CA 1
ATOM 2403 C C . THR A 1 339 ? 47.137 13.143 32.523 1.00 23.93 333 THR A C 1
ATOM 2404 O O . THR A 1 339 ? 46.321 12.347 33.004 1.00 23.38 333 THR A O 1
ATOM 2408 N N . LEU A 1 340 ? 47.257 14.391 32.961 1.00 22.47 334 LEU A N 1
ATOM 2409 C CA . LEU A 1 340 ? 46.444 14.875 34.072 1.00 21.06 334 LEU A CA 1
ATOM 2410 C C . LEU A 1 340 ? 44.953 14.798 33.747 1.00 21.25 334 LEU A C 1
ATOM 2411 O O . LEU A 1 340 ? 44.132 14.444 34.607 1.00 20.49 334 LEU A O 1
AT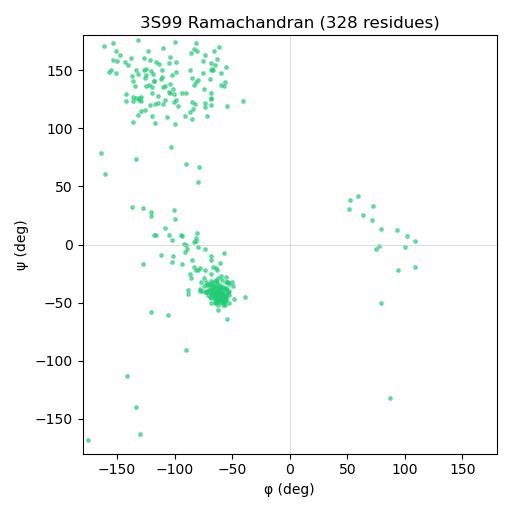OM 2416 N N . LEU A 1 341 ? 44.600 15.091 32.498 1.00 21.56 335 LEU A N 1
ATOM 2417 C CA . LEU A 1 341 ? 43.197 15.276 32.124 1.00 21.38 335 LEU A CA 1
ATOM 2418 C C . LEU A 1 341 ? 42.469 13.952 32.086 1.00 21.79 335 LEU A C 1
ATOM 2419 O O . LEU A 1 341 ? 41.230 13.896 32.181 1.00 21.75 335 LEU A O 1
ATOM 2424 N N . GLY A 1 342 ? 43.230 12.879 31.931 1.00 22.47 336 GLY A N 1
ATOM 2425 C CA . GLY A 1 342 ? 42.669 11.539 32.021 1.00 22.69 336 GLY A CA 1
ATOM 2426 C C . GLY A 1 342 ? 43.079 10.804 33.276 1.00 22.40 336 GLY A C 1
ATOM 2427 O O . GLY A 1 342 ? 42.878 9.600 33.346 1.00 23.47 336 GLY A O 1
ATOM 2428 N N . MET A 1 343 ? 43.629 11.507 34.276 1.00 21.35 337 MET A N 1
ATOM 2429 C CA . MET A 1 343 ? 44.253 10.859 35.452 1.00 21.40 337 MET A CA 1
ATOM 2430 C C . MET A 1 343 ? 43.310 9.885 36.166 1.00 22.16 337 MET A C 1
ATOM 2431 O O . MET A 1 343 ? 42.239 10.273 36.652 1.00 21.93 337 MET A O 1
ATOM 2436 N N . ASN A 1 344 ? 43.721 8.620 36.209 1.00 23.50 338 ASN A N 1
ATOM 2437 C CA . ASN A 1 344 ? 42.902 7.557 36.802 1.00 24.58 338 ASN A CA 1
ATOM 2438 C C . ASN A 1 344 ? 43.743 6.598 37.670 1.00 24.81 338 ASN A C 1
ATOM 2439 O O . ASN A 1 344 ? 43.456 5.416 37.779 1.00 24.91 338 ASN A O 1
ATOM 2444 N N . PHE A 1 345 ? 44.782 7.142 38.293 1.00 24.07 339 PHE A N 1
ATOM 2445 C CA . PHE A 1 345 ? 45.634 6.404 39.210 1.00 23.80 339 PHE A CA 1
ATOM 2446 C C . PHE A 1 345 ? 46.048 7.332 40.342 1.00 22.62 339 PHE A C 1
ATOM 2447 O O . PHE A 1 345 ? 46.022 8.561 40.193 1.00 20.22 339 PHE A O 1
ATOM 2455 N N . TYR A 1 346 ? 46.409 6.740 41.477 1.00 22.21 340 TYR A N 1
ATOM 2456 C CA . TYR A 1 346 ? 46.897 7.501 42.616 1.00 22.09 340 TYR A CA 1
ATOM 2457 C C . TYR A 1 346 ? 48.408 7.461 42.630 1.00 21.93 340 TYR A C 1
ATOM 2458 O O . TYR A 1 346 ? 49.004 6.552 42.085 1.00 23.28 340 TYR A O 1
ATOM 2467 N N . VAL A 1 347 ? 49.022 8.443 43.275 1.00 21.11 341 VAL A N 1
ATOM 2468 C CA . VAL A 1 347 ? 50.470 8.398 43.528 1.00 21.12 341 VAL A CA 1
ATOM 2469 C C . VAL A 1 347 ? 50.733 7.501 44.750 1.00 21.66 341 VAL A C 1
ATOM 2470 O O . VAL A 1 347 ? 49.790 7.141 45.484 1.00 21.30 341 VAL A O 1
ATOM 2474 N N . ALA A 1 348 ? 52.003 7.120 44.950 1.00 21.83 342 ALA A N 1
ATOM 2475 C CA . ALA A 1 348 ? 52.415 6.338 46.128 1.00 22.93 342 ALA A CA 1
ATOM 2476 C C . ALA A 1 348 ? 52.038 7.078 47.402 1.00 23.05 342 ALA A C 1
ATOM 2477 O O . ALA A 1 348 ? 52.232 8.310 47.512 1.00 22.64 342 ALA A O 1
ATOM 2479 N N . GLY A 1 349 ? 51.494 6.319 48.349 1.00 23.80 343 GLY A N 1
ATOM 2480 C CA . GLY A 1 349 ? 51.119 6.824 49.669 1.00 24.08 343 GLY A CA 1
ATOM 2481 C C . GLY A 1 349 ? 49.620 6.921 49.902 1.00 24.31 343 GLY A C 1
ATOM 2482 O O . GLY A 1 349 ? 49.170 7.002 51.062 1.00 24.59 343 GLY A O 1
ATOM 2483 N N . VAL A 1 350 ? 48.846 6.936 48.821 1.00 24.70 344 VAL A N 1
ATOM 2484 C CA . VAL A 1 350 ? 47.402 6.979 48.931 1.00 25.65 344 VAL A CA 1
ATOM 2485 C C . VAL A 1 350 ? 46.921 5.543 49.187 1.00 29.20 344 VAL A C 1
ATOM 2486 O O . VAL A 1 350 ? 47.430 4.575 48.592 1.00 30.27 344 VAL A O 1
ATOM 2490 N N . ASP A 1 351 ? 45.935 5.398 50.057 1.00 31.02 345 ASP A N 1
ATOM 2491 C CA . ASP A 1 351 ? 45.464 4.064 50.444 1.00 34.02 345 ASP A CA 1
ATOM 2492 C C . ASP A 1 351 ? 44.150 3.651 49.753 1.00 35.07 345 ASP A C 1
ATOM 2493 O O . ASP A 1 351 ? 43.810 2.479 49.706 1.00 36.56 345 ASP A O 1
ATOM 2498 N N . ASP A 1 352 ? 43.452 4.615 49.168 1.00 35.15 346 ASP A N 1
ATOM 2499 C CA . ASP A 1 352 ? 42.157 4.375 48.536 1.00 35.93 346 ASP A CA 1
ATOM 2500 C C . ASP A 1 352 ? 42.234 3.492 47.259 1.00 37.62 346 ASP A C 1
ATOM 2501 O O . ASP A 1 352 ? 43.257 3.442 46.571 1.00 36.97 346 ASP A O 1
ATOM 2506 N N . LYS A 1 353 ? 41.163 2.752 46.982 1.00 39.92 347 LYS A N 1
ATOM 2507 C CA . LYS A 1 353 ? 41.062 1.991 45.729 1.00 42.02 347 LYS A CA 1
ATOM 2508 C C . LYS A 1 353 ? 40.214 2.834 44.815 1.00 42.67 347 LYS A C 1
ATOM 2509 O O . LYS A 1 353 ? 39.093 3.194 45.182 1.00 43.01 347 LYS A O 1
ATOM 2511 N N . LEU A 1 354 ? 40.733 3.149 43.635 1.00 43.72 348 LEU A N 1
ATOM 2512 C CA . LEU A 1 354 ? 40.016 4.017 42.726 1.00 44.74 348 LEU A CA 1
ATOM 2513 C C . LEU A 1 354 ? 38.824 3.263 42.086 1.00 46.89 348 LEU A C 1
ATOM 2514 O O . LEU A 1 354 ? 39.019 2.203 41.474 1.00 47.51 348 LEU A O 1
ATOM 2519 N N . PRO A 1 355 ? 37.583 3.792 42.273 1.00 48.34 349 PRO A N 1
ATOM 2520 C CA . PRO A 1 355 ? 36.353 3.253 41.640 1.00 49.84 349 PRO A CA 1
ATOM 2521 C C . PRO A 1 355 ? 36.416 3.129 40.119 1.00 50.14 349 PRO A C 1
ATOM 2522 O O . PRO A 1 355 ? 36.482 2.008 39.608 1.00 51.76 349 PRO A O 1
#

CATH classification: 3.40.50.2300 (+1 more: 3.40.50.2300)

Radius of gyration: 19.55 Å; Cα contacts (8 Å, |Δi|>4): 769; chains: 1; bounding box: 49×48×50 Å